Protein AF-A0A8S3F406-F1 (afdb_monomer)

pLDDT: mean 82.04, std 16.97, range [34.53, 96.31]

Nearest PDB structures (foldseek):
  3kbu-assembly1_A  TM=6.233E-01  e=7.279E-01  Homo sapiens
  3f57-assembly2_B  TM=7.173E-01  e=1.884E+00  Homo sapiens
  6xf1-assembly2_C  TM=6.180E-01  e=1.235E+00  Homo sapiens
  6xf1-assembly1_A  TM=5.886E-01  e=1.525E+00  Homo sapiens
  3edv-assembly1_A  TM=5.514E-01  e=3.746E+00  Homo sapiens

Structure (mmCIF, N/CA/C/O backbone):
data_AF-A0A8S3F406-F1
#
_entry.id   AF-A0A8S3F406-F1
#
loop_
_atom_site.group_PDB
_atom_site.id
_atom_site.type_symbol
_atom_site.label_atom_id
_atom_site.label_alt_id
_atom_site.label_comp_id
_atom_site.label_asym_id
_atom_site.label_entity_id
_atom_site.label_seq_id
_atom_site.pdbx_PDB_ins_code
_atom_site.Cartn_x
_atom_site.Cartn_y
_atom_site.Cartn_z
_atom_site.occupancy
_atom_site.B_iso_or_equiv
_atom_site.auth_seq_id
_atom_site.auth_comp_id
_atom_site.auth_asym_id
_atom_site.auth_atom_id
_atom_site.pdbx_PDB_model_num
ATOM 1 N N . PRO A 1 1 ? -11.870 19.052 6.260 1.00 34.66 1 PRO A N 1
ATOM 2 C CA . PRO A 1 1 ? -11.116 19.107 7.534 1.00 34.66 1 PRO A CA 1
ATOM 3 C C . PRO A 1 1 ? -11.990 18.681 8.728 1.00 34.66 1 PRO A C 1
ATOM 5 O O . PRO A 1 1 ? -12.516 19.516 9.454 1.00 34.66 1 PRO A O 1
ATOM 8 N N . ARG A 1 2 ? -12.201 17.376 8.897 1.00 39.12 2 ARG A N 1
ATOM 9 C CA . ARG A 1 2 ? -12.806 16.754 10.086 1.00 39.12 2 ARG A CA 1
ATOM 10 C C . ARG A 1 2 ? -12.215 15.345 10.189 1.00 39.12 2 ARG A C 1
ATOM 12 O O . ARG A 1 2 ? -11.974 14.779 9.135 1.00 39.12 2 ARG A O 1
ATOM 19 N N . THR A 1 3 ? -12.043 14.842 11.419 1.00 40.22 3 THR A N 1
ATOM 20 C CA . THR A 1 3 ? -11.608 13.478 11.836 1.00 40.22 3 THR A CA 1
ATOM 21 C C . THR A 1 3 ? -10.182 13.306 12.390 1.00 40.22 3 THR A C 1
ATOM 23 O O . THR A 1 3 ? -9.606 12.230 12.263 1.00 40.22 3 THR A O 1
ATOM 26 N N . VAL A 1 4 ? -9.627 14.310 13.080 1.00 41.56 4 VAL A N 1
ATOM 27 C CA . VAL A 1 4 ? -8.495 14.108 14.029 1.00 41.56 4 VAL A CA 1
ATOM 28 C C . VAL A 1 4 ? -8.929 14.307 15.497 1.00 41.56 4 VAL A C 1
ATOM 30 O O . VAL A 1 4 ? -8.119 14.243 16.407 1.00 41.56 4 VAL A O 1
ATOM 33 N N . TYR A 1 5 ? -10.234 14.461 15.748 1.00 45.00 5 TYR A N 1
ATOM 34 C CA . TYR A 1 5 ? -10.866 14.116 17.032 1.00 45.00 5 TYR A CA 1
ATOM 35 C C . TYR A 1 5 ? -11.074 12.586 17.030 1.00 45.00 5 TYR A C 1
ATOM 37 O O . TYR A 1 5 ? -12.127 12.103 16.627 1.00 45.00 5 TYR A O 1
ATOM 45 N N . SER A 1 6 ? -9.994 11.804 16.950 1.00 57.97 6 SER A N 1
ATOM 46 C CA . SER A 1 6 ? -9.102 11.350 18.031 1.00 57.97 6 SER A CA 1
ATOM 47 C C . SER A 1 6 ? -9.654 10.047 18.598 1.00 57.97 6 SER A C 1
ATOM 49 O O . SER A 1 6 ? -10.444 10.016 19.533 1.00 57.97 6 SER A O 1
ATOM 51 N N . LYS A 1 7 ? -9.235 8.921 18.012 1.00 62.00 7 LYS A N 1
ATOM 52 C CA . LYS A 1 7 ? -9.524 7.580 18.546 1.00 62.00 7 LYS A CA 1
ATOM 53 C C . LYS A 1 7 ? -9.107 7.437 20.023 1.00 62.00 7 LYS A C 1
ATOM 55 O O . LYS A 1 7 ? -9.629 6.567 20.710 1.00 62.00 7 LYS A O 1
ATOM 60 N N . ALA A 1 8 ? -8.212 8.302 20.509 1.00 63.59 8 ALA A N 1
ATOM 61 C CA . ALA A 1 8 ? -7.835 8.385 21.915 1.00 63.59 8 ALA A CA 1
ATOM 62 C C . ALA A 1 8 ? -8.981 8.890 22.810 1.00 63.59 8 ALA A C 1
ATOM 64 O O . ALA A 1 8 ? -9.131 8.385 23.918 1.00 63.59 8 ALA A O 1
ATOM 65 N N . ASP A 1 9 ? -9.825 9.804 22.324 1.00 68.50 9 ASP A N 1
ATOM 66 C CA . ASP A 1 9 ? -11.012 10.260 23.058 1.00 68.50 9 ASP A CA 1
ATOM 67 C C . ASP A 1 9 ? -12.067 9.149 23.095 1.00 68.50 9 ASP A C 1
ATOM 69 O O . ASP A 1 9 ? -12.607 8.840 24.147 1.00 68.50 9 ASP A O 1
ATOM 73 N N . ALA A 1 10 ? -12.259 8.432 21.982 1.00 74.00 10 ALA A N 1
ATOM 74 C CA . ALA A 1 10 ? -13.161 7.279 21.939 1.00 74.00 10 ALA A CA 1
ATOM 75 C C . ALA A 1 10 ? -12.720 6.129 22.868 1.00 74.00 10 ALA A C 1
ATOM 77 O O . ALA A 1 10 ? -13.564 5.476 23.479 1.00 74.00 10 ALA A O 1
ATOM 78 N N . HIS A 1 11 ? -11.412 5.879 22.986 1.00 77.75 11 HIS A N 1
ATOM 79 C CA . HIS A 1 11 ? -10.874 4.909 23.941 1.00 77.75 11 HIS A CA 1
ATOM 80 C C . HIS A 1 11 ? -11.031 5.402 25.385 1.00 77.75 11 HIS A C 1
ATOM 82 O O . HIS A 1 11 ? -11.380 4.625 26.270 1.00 77.75 11 HIS A O 1
ATOM 88 N N . ARG A 1 12 ? -10.803 6.696 25.642 1.00 82.94 12 ARG A N 1
ATOM 89 C CA . ARG A 1 12 ? -11.040 7.302 26.958 1.00 82.94 12 ARG A CA 1
ATOM 90 C C . ARG A 1 12 ? -12.506 7.159 27.374 1.00 82.94 12 ARG A C 1
ATOM 92 O O . ARG A 1 12 ? -12.762 6.739 28.495 1.00 82.94 12 ARG A O 1
ATOM 99 N N . ASP A 1 13 ? -13.437 7.397 26.455 1.00 85.50 13 ASP A N 1
ATOM 100 C CA . ASP A 1 13 ? -14.873 7.220 26.682 1.00 85.50 13 ASP A CA 1
ATOM 101 C C . ASP A 1 13 ? -15.238 5.755 26.975 1.00 85.50 13 ASP A C 1
ATOM 103 O O . ASP A 1 13 ? -16.093 5.485 27.816 1.00 85.50 13 ASP A O 1
ATOM 107 N N . GLN A 1 14 ? -14.604 4.786 26.301 1.00 85.06 14 GLN A N 1
ATOM 108 C CA . GLN A 1 14 ? -14.811 3.359 26.586 1.00 85.06 14 GLN A CA 1
ATOM 109 C C . GLN A 1 14 ? -14.320 2.975 27.983 1.00 85.06 14 GLN A C 1
ATOM 111 O O . GLN A 1 14 ? -15.032 2.274 28.699 1.00 85.06 14 GLN A O 1
ATOM 116 N N . VAL A 1 15 ? -13.125 3.435 28.369 1.00 87.88 15 VAL A N 1
ATOM 117 C CA . VAL A 1 15 ? -12.563 3.194 29.706 1.00 87.88 15 VAL A CA 1
ATOM 118 C C . VAL A 1 15 ? -13.456 3.822 30.772 1.00 87.88 15 VAL A C 1
ATOM 120 O O . VAL A 1 15 ? -13.833 3.143 31.720 1.00 87.88 15 VAL A O 1
ATOM 123 N N . GLN A 1 16 ? -13.892 5.066 30.563 1.00 89.50 16 GLN A N 1
ATOM 124 C CA . GLN A 1 16 ? -14.806 5.741 31.478 1.00 89.50 16 GLN A CA 1
ATOM 125 C C . GLN A 1 16 ? -16.135 4.982 31.628 1.00 89.50 16 GLN A C 1
ATOM 127 O O . GLN A 1 16 ? -16.594 4.764 32.745 1.00 89.50 16 GLN A O 1
ATOM 132 N N . ARG A 1 17 ? -16.738 4.513 30.527 1.00 88.94 17 ARG A N 1
ATOM 133 C CA . ARG A 1 17 ? -17.963 3.693 30.585 1.00 88.94 17 ARG A CA 1
ATOM 134 C C . ARG A 1 17 ? -17.753 2.371 31.319 1.00 88.94 17 ARG A C 1
ATOM 136 O O . ARG A 1 17 ? -18.662 1.900 31.994 1.00 88.94 17 ARG A O 1
ATOM 143 N N . LEU A 1 18 ? -16.580 1.756 31.183 1.00 91.50 18 LEU A N 1
ATOM 144 C CA . LEU A 1 18 ? -16.240 0.540 31.918 1.00 91.50 18 LEU A CA 1
ATOM 145 C C . LEU A 1 18 ? -16.167 0.814 33.429 1.00 91.50 18 LEU A C 1
ATOM 147 O O . LEU A 1 18 ? -16.694 0.029 34.217 1.00 91.50 18 LEU A O 1
ATOM 151 N N . ASP A 1 19 ? -15.568 1.940 33.826 1.00 91.88 19 ASP A N 1
ATOM 152 C CA . ASP A 1 19 ? -15.506 2.378 35.224 1.00 91.88 19 ASP A CA 1
ATOM 153 C C . ASP A 1 19 ? -16.903 2.687 35.787 1.00 91.88 19 ASP A C 1
ATOM 155 O O . ASP A 1 19 ? -17.226 2.279 36.905 1.00 91.88 19 ASP A O 1
ATOM 159 N N . GLU A 1 20 ? -17.767 3.331 34.997 1.00 92.06 20 GLU A N 1
ATOM 160 C CA . GLU A 1 20 ? -19.172 3.580 35.347 1.00 92.06 20 GLU A CA 1
ATOM 161 C C . GLU A 1 20 ? -19.939 2.269 35.563 1.00 92.06 20 GLU A C 1
ATOM 163 O O . GLU A 1 20 ? -20.624 2.113 36.574 1.00 92.06 20 GLU A O 1
ATOM 168 N N . ILE A 1 21 ? -19.782 1.294 34.661 1.00 92.31 21 ILE A N 1
ATOM 169 C CA . ILE A 1 21 ? -20.406 -0.031 34.785 1.00 92.31 21 ILE A CA 1
ATOM 170 C C . ILE A 1 21 ? -19.886 -0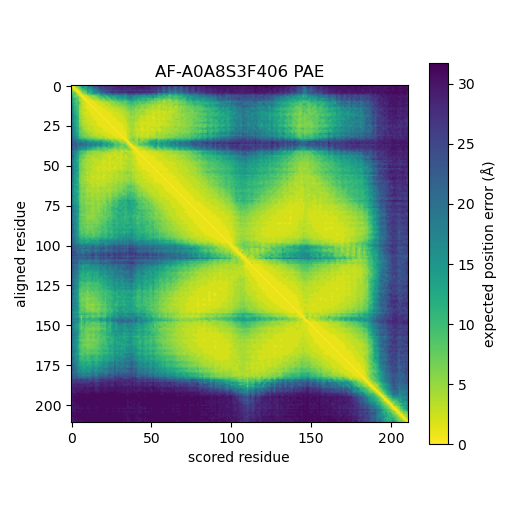.769 36.023 1.00 92.31 21 ILE A C 1
ATOM 172 O O . ILE A 1 21 ? -20.670 -1.378 36.751 1.00 92.31 21 ILE A O 1
ATOM 176 N N . LYS A 1 22 ? -18.579 -0.704 36.292 1.00 92.31 22 LYS A N 1
ATOM 177 C CA . LYS A 1 22 ? -17.969 -1.319 37.475 1.00 92.31 22 LYS A CA 1
ATOM 178 C C . LYS A 1 22 ? -18.517 -0.710 38.767 1.00 92.31 22 LYS A C 1
ATOM 180 O O . LYS A 1 22 ? -18.850 -1.448 39.691 1.00 92.31 22 LYS A O 1
ATOM 185 N N . SER A 1 23 ? -18.643 0.614 38.815 1.00 92.81 23 SER A N 1
ATOM 186 C CA . SER A 1 23 ? -19.249 1.332 39.940 1.00 92.81 23 SER A CA 1
ATOM 187 C C . SER A 1 23 ? -20.723 0.951 40.124 1.00 92.81 23 SER A C 1
ATOM 189 O O . SER A 1 23 ? -21.152 0.619 41.227 1.00 92.81 23 SER A O 1
ATOM 191 N N . LEU A 1 24 ? -21.491 0.899 39.030 1.00 91.81 24 LEU A N 1
ATOM 192 C CA . LEU A 1 24 ? -22.898 0.498 39.048 1.00 91.81 24 LEU A CA 1
ATOM 193 C C . LEU A 1 24 ? -23.077 -0.942 39.546 1.00 91.81 24 LEU A C 1
ATOM 195 O O . LEU A 1 24 ? -23.998 -1.216 40.317 1.00 91.81 24 LEU A O 1
ATOM 199 N N . LEU A 1 25 ? -22.198 -1.856 39.130 1.00 92.88 25 LEU A N 1
ATOM 200 C CA . LEU A 1 25 ? -22.189 -3.240 39.596 1.00 92.88 25 LEU A CA 1
ATOM 201 C C . LEU A 1 25 ? -21.909 -3.315 41.096 1.00 92.88 25 LEU A C 1
ATOM 203 O O . LEU A 1 25 ? -22.660 -3.974 41.807 1.00 92.88 25 LEU A O 1
ATOM 207 N N . GLN A 1 26 ? -20.900 -2.590 41.580 1.00 93.62 26 GLN A N 1
ATOM 208 C CA . GLN A 1 26 ? -20.570 -2.531 43.003 1.00 93.62 26 GLN A CA 1
ATOM 209 C C . GLN A 1 26 ? -21.756 -2.023 43.841 1.00 93.62 26 GLN A C 1
ATOM 211 O O . GLN A 1 26 ? -22.161 -2.680 44.794 1.00 93.62 26 GLN A O 1
ATOM 216 N N . LEU A 1 27 ? -22.388 -0.922 43.425 1.00 92.88 27 LEU A N 1
ATOM 217 C CA . LEU A 1 27 ? -23.583 -0.380 44.085 1.00 92.88 27 LEU A CA 1
ATOM 218 C C . LEU A 1 27 ? -24.787 -1.330 44.024 1.00 92.88 27 LEU A C 1
ATOM 220 O O . LEU A 1 27 ? -25.658 -1.297 44.889 1.00 92.88 27 LEU A O 1
ATOM 224 N N . THR A 1 28 ? -24.882 -2.146 42.974 1.00 91.12 28 THR A N 1
ATOM 225 C CA . THR A 1 28 ? -25.958 -3.135 42.826 1.00 91.12 28 THR A CA 1
ATOM 226 C C . THR A 1 28 ? -25.737 -4.335 43.744 1.00 91.12 28 THR A C 1
ATOM 228 O O . THR A 1 28 ? -26.707 -4.835 44.306 1.00 91.12 28 THR A O 1
ATOM 231 N N . ILE A 1 29 ? -24.483 -4.752 43.941 1.00 90.75 29 ILE A N 1
ATOM 232 C CA . ILE A 1 29 ? -24.101 -5.777 44.923 1.00 90.75 29 ILE A CA 1
ATOM 233 C C . ILE A 1 29 ? -24.388 -5.273 46.341 1.00 90.75 29 ILE A C 1
ATOM 235 O O . ILE A 1 29 ? -25.099 -5.937 47.083 1.00 90.75 29 ILE A O 1
ATOM 239 N N . GLU A 1 30 ? -23.935 -4.064 46.682 1.00 90.81 30 GLU A N 1
ATOM 240 C CA . GLU A 1 30 ? -24.189 -3.456 47.996 1.00 90.81 30 GLU A CA 1
ATOM 241 C C . GLU A 1 30 ? -25.681 -3.291 48.287 1.00 90.81 30 GLU A C 1
ATOM 243 O O . GLU A 1 30 ? -26.112 -3.495 49.420 1.00 90.81 30 GLU A O 1
ATOM 248 N N . LEU A 1 31 ? -26.477 -2.939 47.269 1.00 87.62 31 LEU A N 1
ATOM 249 C CA . LEU A 1 31 ? -27.929 -2.917 47.392 1.00 87.62 31 LEU A CA 1
ATOM 250 C C . LEU A 1 31 ? -28.447 -4.319 47.711 1.00 87.62 31 LEU A C 1
ATOM 252 O O . LEU A 1 31 ? -29.165 -4.459 48.689 1.00 87.62 31 LEU A O 1
ATOM 256 N N . ALA A 1 32 ? -28.076 -5.334 46.926 1.00 87.38 32 ALA A N 1
ATOM 257 C CA . ALA A 1 32 ? -28.532 -6.710 47.121 1.00 87.38 32 ALA A CA 1
ATOM 258 C C . ALA A 1 32 ? -28.190 -7.258 48.519 1.00 87.38 32 ALA A C 1
ATOM 260 O O . ALA A 1 32 ? -29.035 -7.908 49.126 1.00 87.38 32 ALA A O 1
ATOM 261 N N . ASP A 1 33 ? -27.011 -6.931 49.056 1.00 87.44 33 ASP A N 1
ATOM 262 C CA . ASP A 1 33 ? -26.579 -7.326 50.405 1.00 87.44 33 ASP A CA 1
ATOM 263 C C . ASP A 1 33 ? -27.420 -6.684 51.528 1.00 87.44 33 ASP A C 1
ATOM 265 O O . ASP A 1 33 ? -27.471 -7.197 52.646 1.00 87.44 33 ASP A O 1
ATOM 269 N N . GLN A 1 34 ? -28.075 -5.552 51.250 1.00 85.88 34 GLN A N 1
ATOM 270 C CA . GLN A 1 34 ? -28.928 -4.825 52.199 1.00 85.88 34 GLN A CA 1
ATOM 271 C C . GLN A 1 34 ? -30.405 -5.232 52.114 1.00 85.88 34 GLN A C 1
ATOM 273 O O . GLN A 1 34 ? -31.196 -4.823 52.968 1.00 85.88 34 GLN A O 1
ATOM 278 N N . LEU A 1 35 ? -30.795 -6.002 51.093 1.00 85.12 35 LEU A N 1
ATOM 279 C CA . LEU A 1 35 ? -32.184 -6.402 50.886 1.00 85.12 35 LEU A CA 1
ATOM 280 C C . LEU A 1 35 ? -32.570 -7.594 51.764 1.00 85.12 35 LEU A C 1
ATOM 282 O O . LEU A 1 35 ? -31.806 -8.538 51.949 1.00 85.12 35 LEU A O 1
ATOM 286 N N . GLY A 1 36 ? -33.803 -7.563 52.274 1.00 74.12 36 GLY A N 1
ATOM 287 C CA . GLY A 1 36 ? -34.455 -8.747 52.836 1.00 74.12 36 GLY A CA 1
ATOM 288 C C . GLY A 1 36 ? -35.089 -9.622 51.745 1.00 74.12 36 GLY A C 1
ATOM 289 O O . GLY A 1 36 ? -34.949 -9.369 50.549 1.00 74.12 36 GLY A O 1
ATOM 290 N N . ASP A 1 37 ? -35.889 -10.615 52.137 1.00 76.94 37 ASP A N 1
ATOM 291 C CA . ASP A 1 37 ? -36.574 -11.536 51.205 1.00 76.94 37 ASP A CA 1
ATOM 292 C C . ASP A 1 37 ? -37.759 -10.896 50.431 1.00 76.94 37 ASP A C 1
ATOM 294 O O . ASP A 1 37 ? -38.653 -11.588 49.936 1.00 76.94 37 ASP A O 1
ATOM 298 N N . SER A 1 38 ? -37.813 -9.562 50.318 1.00 75.62 38 SER A N 1
ATOM 299 C CA . SER A 1 38 ? -38.919 -8.854 49.663 1.00 75.62 38 SER A CA 1
ATOM 300 C C . SER A 1 38 ? -38.793 -8.899 48.132 1.00 75.62 38 SER A C 1
ATOM 302 O O . SER A 1 38 ? -37.839 -8.413 47.524 1.00 75.62 38 SER A O 1
ATOM 304 N N . THR A 1 39 ? -39.787 -9.482 47.463 1.00 73.50 39 THR A N 1
ATOM 305 C CA . THR A 1 39 ? -39.738 -9.792 46.021 1.00 73.50 39 THR A CA 1
ATOM 306 C C . THR A 1 39 ? -39.670 -8.544 45.128 1.00 73.50 39 THR A C 1
ATOM 308 O O . THR A 1 39 ? -39.165 -8.606 44.008 1.00 73.50 39 THR A O 1
ATOM 311 N N . SER A 1 40 ? -40.167 -7.398 45.604 1.00 77.44 40 SER A N 1
ATOM 312 C CA . SER A 1 40 ? -40.172 -6.132 44.858 1.00 77.44 40 SER A CA 1
ATOM 313 C C . SER A 1 40 ? -38.799 -5.468 44.778 1.00 77.44 40 SER A C 1
ATOM 315 O O . SER A 1 40 ? -38.488 -4.834 43.770 1.00 77.44 40 SER A O 1
ATOM 317 N N . GLU A 1 41 ? -37.970 -5.609 45.811 1.00 78.00 41 GLU A N 1
ATOM 318 C CA . GLU A 1 41 ? -36.635 -5.007 45.842 1.00 78.00 41 GLU A CA 1
ATOM 319 C C . GLU A 1 41 ? -35.640 -5.818 44.999 1.00 78.00 41 GLU A C 1
ATOM 321 O O . GLU A 1 41 ? -34.819 -5.247 44.278 1.00 78.00 41 GLU A O 1
ATOM 326 N N . TRP A 1 42 ? -35.808 -7.144 44.966 1.00 85.88 42 TRP A N 1
ATOM 327 C CA . TRP A 1 42 ? -35.083 -8.029 44.049 1.00 85.88 42 TRP A CA 1
ATOM 328 C C . TRP A 1 42 ? -35.329 -7.692 42.571 1.00 85.88 42 TRP A C 1
ATOM 330 O O . TRP A 1 42 ? -34.420 -7.806 41.751 1.00 85.88 42 TRP A O 1
ATOM 340 N N . LEU A 1 43 ? -36.520 -7.192 42.221 1.00 87.81 43 LEU A N 1
ATOM 341 C CA . LEU A 1 43 ? -36.848 -6.782 40.850 1.00 87.81 43 LEU A CA 1
ATOM 342 C C . LEU A 1 43 ? -36.072 -5.526 40.407 1.00 87.81 43 LEU A C 1
ATOM 344 O O . LEU A 1 43 ? -35.792 -5.347 39.220 1.00 87.81 43 LEU A O 1
ATOM 348 N N . LEU A 1 44 ? -35.696 -4.656 41.353 1.00 86.38 44 LEU A N 1
ATOM 349 C CA . LEU A 1 44 ? -34.821 -3.513 41.086 1.00 86.38 44 LEU A CA 1
ATOM 350 C C . LEU A 1 44 ? -33.380 -3.967 40.825 1.00 86.38 44 LEU A C 1
ATOM 352 O O . LEU A 1 44 ? -32.747 -3.457 39.898 1.00 86.38 44 LEU A O 1
ATOM 356 N N . VAL A 1 45 ? -32.879 -4.922 41.615 1.00 89.44 45 VAL A N 1
ATOM 357 C CA . VAL A 1 45 ? -31.556 -5.536 41.412 1.00 89.44 45 VAL A CA 1
ATOM 358 C C . VAL A 1 45 ? -31.492 -6.209 40.044 1.00 89.44 45 VAL A C 1
ATOM 360 O O . VAL A 1 45 ? -30.573 -5.931 39.279 1.00 89.44 45 VAL A O 1
ATOM 363 N N . ASP A 1 46 ? -32.504 -7.000 39.689 1.00 90.12 46 ASP A N 1
ATOM 364 C CA . ASP A 1 46 ? -32.575 -7.693 38.400 1.00 90.12 46 ASP A CA 1
ATOM 365 C C . ASP A 1 46 ? -32.548 -6.710 37.215 1.00 90.12 46 ASP A C 1
ATOM 367 O O . ASP A 1 46 ? -31.723 -6.827 36.306 1.00 90.12 46 ASP A O 1
ATOM 371 N N . ARG A 1 47 ? -33.349 -5.635 37.272 1.00 89.69 47 ARG A N 1
ATOM 372 C CA . ARG A 1 47 ? -33.311 -4.571 36.251 1.00 89.69 47 ARG A CA 1
ATOM 373 C C . ARG A 1 47 ? -31.950 -3.879 36.153 1.00 89.69 47 ARG A C 1
ATOM 375 O O . ARG A 1 47 ? -31.525 -3.531 35.050 1.00 89.69 47 ARG A O 1
ATOM 382 N N . ARG A 1 48 ? -31.263 -3.652 37.278 1.00 91.50 48 ARG A N 1
ATOM 383 C CA . ARG A 1 48 ? -29.918 -3.050 37.280 1.00 91.50 48 ARG A CA 1
ATOM 384 C C . ARG A 1 48 ? -28.882 -3.990 36.675 1.00 91.50 48 ARG A C 1
ATOM 386 O O . ARG A 1 48 ? -28.099 -3.544 35.842 1.00 91.50 48 ARG A O 1
ATOM 393 N N . LEU A 1 49 ? -28.911 -5.273 37.033 1.00 93.38 49 LEU A N 1
ATOM 394 C CA . LEU A 1 49 ? -28.033 -6.294 36.457 1.00 93.38 49 LEU A CA 1
ATOM 395 C C . LEU A 1 49 ? -28.247 -6.437 34.949 1.00 93.38 49 LEU A C 1
ATOM 397 O O . LEU A 1 49 ? -27.273 -6.527 34.204 1.00 93.38 49 LEU A O 1
ATOM 401 N N . GLN A 1 50 ? -29.496 -6.376 34.485 1.00 94.00 50 GLN A N 1
ATOM 402 C CA . GLN A 1 50 ? -29.807 -6.390 33.058 1.00 94.00 50 GLN A CA 1
ATOM 403 C C . GLN A 1 50 ? -29.218 -5.168 32.330 1.00 94.00 50 GLN A C 1
ATOM 405 O O . GLN A 1 50 ? -28.575 -5.326 31.296 1.00 94.00 50 GLN A O 1
ATOM 410 N N . SER A 1 51 ? -29.341 -3.964 32.900 1.00 91.62 51 SER A N 1
ATOM 411 C CA . SER A 1 51 ? -28.723 -2.747 32.345 1.00 91.62 51 SER A CA 1
ATOM 412 C C . SER A 1 51 ? -27.187 -2.823 32.315 1.00 91.62 51 SER A C 1
ATOM 414 O O . SER A 1 51 ? -26.556 -2.491 31.309 1.00 91.62 51 SER A O 1
ATOM 416 N N . ILE A 1 52 ? -26.567 -3.334 33.387 1.00 93.12 52 ILE A N 1
ATOM 417 C CA . ILE A 1 52 ? -25.117 -3.590 33.462 1.00 93.12 52 ILE A CA 1
ATOM 418 C C . ILE A 1 52 ? -24.682 -4.545 32.349 1.00 93.12 52 ILE A C 1
ATOM 420 O O . ILE A 1 52 ? -23.701 -4.280 31.649 1.00 93.12 52 ILE A O 1
ATOM 424 N N . LYS A 1 53 ? -25.419 -5.646 32.175 1.00 94.38 53 LYS A N 1
ATOM 425 C CA . LYS A 1 53 ? -25.160 -6.650 31.144 1.00 94.38 53 LYS A CA 1
ATOM 426 C C . LYS A 1 53 ? -25.226 -6.038 29.746 1.00 94.38 53 LYS A C 1
ATOM 428 O O . LYS A 1 53 ? -24.287 -6.218 28.976 1.00 94.38 53 LYS A O 1
ATOM 433 N N . GLU A 1 54 ? -26.276 -5.281 29.437 1.00 93.69 54 GLU A N 1
ATOM 434 C CA . GLU A 1 54 ? -26.431 -4.599 28.144 1.00 93.69 54 GLU A CA 1
ATOM 435 C C . GLU A 1 54 ? -25.284 -3.610 27.876 1.00 93.69 54 GLU A C 1
ATOM 437 O O . GLU A 1 54 ? -24.740 -3.559 26.768 1.00 93.69 54 GLU A O 1
ATOM 442 N N . GLY A 1 55 ? -24.847 -2.871 28.902 1.00 91.06 55 GLY A N 1
ATOM 443 C CA . GLY A 1 55 ? -23.675 -1.996 28.821 1.00 91.06 55 GLY A CA 1
ATOM 444 C C . GLY A 1 55 ? -22.384 -2.759 28.503 1.00 91.06 55 GLY A C 1
ATOM 445 O O . GLY A 1 55 ? -21.597 -2.330 27.653 1.00 91.06 55 GLY A O 1
ATOM 446 N N . PHE A 1 56 ? -22.185 -3.917 29.137 1.00 92.56 56 PHE A N 1
ATOM 447 C CA . PHE A 1 56 ? -21.034 -4.787 28.889 1.00 92.56 56 PHE A CA 1
ATOM 448 C C . PHE A 1 56 ? -21.049 -5.372 27.475 1.00 92.56 56 PHE A C 1
ATOM 450 O O . PHE A 1 56 ? -20.032 -5.336 26.782 1.00 92.56 56 PHE A O 1
ATOM 457 N N . GLU A 1 57 ? -22.199 -5.875 27.024 1.00 92.81 57 GLU A N 1
ATOM 458 C CA . GLU A 1 57 ? -22.380 -6.420 25.676 1.00 92.81 57 GLU A CA 1
ATOM 459 C C . GLU A 1 57 ? -22.102 -5.362 24.604 1.00 92.81 57 GLU A C 1
ATOM 461 O O . GLU A 1 57 ? -21.417 -5.645 23.616 1.00 92.81 57 GLU A O 1
ATOM 466 N N . PHE A 1 58 ? -22.546 -4.121 24.823 1.00 91.00 58 PHE A N 1
ATOM 467 C CA . PHE A 1 58 ? -22.242 -2.998 23.939 1.00 91.00 58 PHE A CA 1
ATOM 468 C C . PHE A 1 58 ? -20.733 -2.727 23.838 1.00 91.00 58 PHE A C 1
ATOM 470 O O . PHE A 1 58 ? -20.193 -2.637 22.728 1.00 91.00 58 PHE A O 1
ATOM 477 N N . LEU A 1 59 ? -20.035 -2.610 24.976 1.00 91.50 59 LEU A N 1
ATOM 478 C CA . LEU A 1 59 ? -18.585 -2.376 24.993 1.00 91.50 59 LEU A CA 1
ATOM 479 C C . LEU A 1 59 ? -17.822 -3.541 24.353 1.00 91.50 59 LEU A C 1
ATOM 481 O O . LEU A 1 59 ? -16.914 -3.319 23.551 1.00 91.50 59 LEU A O 1
ATOM 485 N N . PHE A 1 60 ? -18.231 -4.776 24.643 1.00 90.44 60 PHE A N 1
ATOM 486 C CA . PHE A 1 60 ? -17.638 -5.983 24.080 1.00 90.44 60 PHE A CA 1
ATOM 487 C C . PHE A 1 60 ? -17.807 -6.054 22.557 1.00 90.44 60 PHE A C 1
ATOM 489 O O . PHE A 1 60 ? -16.837 -6.281 21.830 1.00 90.44 60 PHE A O 1
ATOM 496 N N . ALA A 1 61 ? -19.019 -5.817 22.047 1.00 90.88 61 ALA A N 1
ATOM 497 C CA . ALA A 1 61 ? -19.293 -5.808 20.612 1.00 90.88 61 ALA A CA 1
ATOM 498 C C . ALA A 1 61 ? -18.476 -4.728 19.888 1.00 90.88 61 ALA A C 1
ATOM 500 O O . ALA A 1 61 ? -17.906 -4.983 18.821 1.00 90.88 61 ALA A O 1
ATOM 501 N N . ARG A 1 62 ? -18.369 -3.537 20.487 1.00 90.19 62 ARG A N 1
ATOM 502 C CA . ARG A 1 62 ? -17.568 -2.439 19.947 1.00 90.19 62 ARG A CA 1
ATOM 503 C C . ARG A 1 62 ? -16.073 -2.763 19.929 1.00 90.19 62 ARG A C 1
ATOM 505 O O . ARG A 1 62 ? -15.450 -2.617 18.880 1.00 90.19 62 ARG A O 1
ATOM 512 N N . SER A 1 63 ? -15.519 -3.243 21.041 1.00 89.12 63 SER A N 1
ATOM 513 C CA . SER A 1 63 ? -14.100 -3.611 21.142 1.00 89.12 63 SER A CA 1
ATOM 514 C C . SER A 1 63 ? -13.734 -4.715 20.144 1.00 89.12 63 SER A C 1
ATOM 516 O O . SER A 1 63 ? -12.742 -4.609 19.425 1.00 89.12 63 SER A O 1
ATOM 518 N N . ASN A 1 64 ? -14.592 -5.728 19.990 1.00 90.56 64 ASN A N 1
ATOM 519 C CA . ASN A 1 64 ? -14.395 -6.782 18.994 1.00 90.56 64 ASN A CA 1
ATOM 520 C C . ASN A 1 64 ? -14.404 -6.257 17.558 1.00 90.56 64 ASN A C 1
ATOM 522 O O . ASN A 1 64 ? -13.630 -6.730 16.723 1.00 90.56 64 ASN A O 1
ATOM 526 N N . ARG A 1 65 ? -15.277 -5.296 17.246 1.00 90.06 65 ARG A N 1
ATOM 527 C CA . ARG A 1 65 ? -15.289 -4.648 15.933 1.00 90.06 65 ARG A CA 1
ATOM 528 C C . ARG A 1 65 ? -13.981 -3.896 15.685 1.00 90.06 65 ARG A C 1
ATOM 530 O O . ARG A 1 65 ? -13.355 -4.119 14.653 1.00 90.06 65 ARG A O 1
ATOM 537 N N . GLU A 1 66 ? -13.550 -3.072 16.635 1.00 88.44 66 GLU A N 1
ATOM 538 C CA . GLU A 1 66 ? -12.299 -2.307 16.542 1.00 88.44 66 GLU A CA 1
ATOM 539 C C . GLU A 1 66 ? -11.083 -3.243 16.406 1.00 88.44 66 GLU A C 1
ATOM 541 O O . GLU A 1 66 ? -10.215 -3.019 15.563 1.00 88.44 66 GLU A O 1
ATOM 546 N N . HIS A 1 67 ? -11.063 -4.357 17.143 1.00 89.19 67 HIS A N 1
ATOM 547 C CA . HIS A 1 67 ? -10.032 -5.387 17.015 1.00 89.19 67 HIS A CA 1
ATOM 548 C C . HIS A 1 67 ? -10.000 -6.016 15.612 1.00 89.19 67 HIS A C 1
ATOM 550 O O . HIS A 1 67 ? -8.926 -6.183 15.033 1.00 89.19 67 HIS A O 1
ATOM 556 N N . ARG A 1 68 ? -11.161 -6.338 15.022 1.00 89.12 68 ARG A N 1
ATOM 557 C CA . ARG A 1 68 ? -11.238 -6.869 13.646 1.00 89.12 68 ARG A CA 1
ATOM 558 C C . ARG A 1 68 ? -10.762 -5.852 12.609 1.00 89.12 68 ARG A C 1
ATOM 560 O O . ARG A 1 68 ? -10.063 -6.230 11.668 1.00 89.12 68 ARG A O 1
ATOM 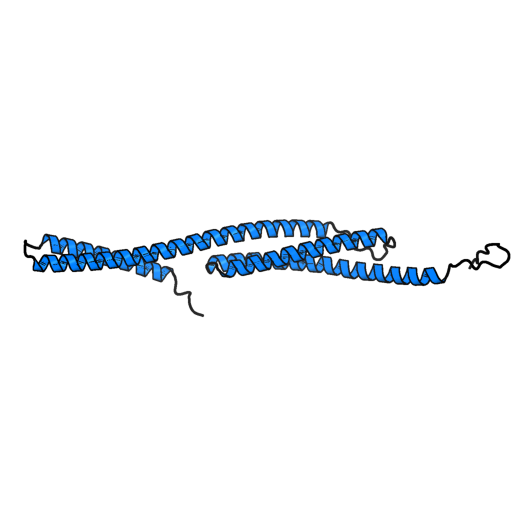567 N N . GLU A 1 69 ? -11.111 -4.580 12.781 1.00 88.12 69 GLU A N 1
ATOM 568 C CA . GLU A 1 69 ? -10.662 -3.489 11.907 1.00 88.12 69 GLU A CA 1
ATOM 569 C C . GLU A 1 69 ? -9.137 -3.300 11.985 1.00 88.12 69 GLU A C 1
ATOM 571 O O . GLU A 1 69 ? -8.480 -3.169 10.950 1.00 88.12 69 GLU A O 1
ATOM 576 N N . LEU A 1 70 ? -8.551 -3.350 13.186 1.00 88.62 70 LEU A N 1
ATOM 577 C CA . LEU A 1 70 ? -7.097 -3.290 13.382 1.00 88.62 70 LEU A CA 1
ATOM 578 C C . LEU A 1 70 ? -6.388 -4.500 12.775 1.00 88.62 70 LEU A C 1
ATOM 580 O O . LEU A 1 70 ? -5.401 -4.338 12.063 1.00 88.62 70 LEU A O 1
ATOM 584 N N . LYS A 1 71 ? -6.917 -5.703 13.006 1.00 90.50 71 LYS A N 1
ATOM 585 C CA . LYS A 1 71 ? -6.378 -6.940 12.436 1.00 90.50 71 LYS A CA 1
ATOM 586 C C . LYS A 1 71 ? -6.370 -6.890 10.906 1.00 90.50 71 LYS A C 1
ATOM 588 O O . LYS A 1 71 ? -5.372 -7.240 10.291 1.00 90.50 71 LYS A O 1
ATOM 593 N N . THR A 1 72 ? -7.453 -6.408 10.297 1.00 89.94 72 THR A N 1
ATOM 594 C CA . THR A 1 72 ? -7.551 -6.259 8.836 1.00 89.94 72 THR A CA 1
ATOM 595 C C . THR A 1 72 ? -6.545 -5.238 8.304 1.00 89.94 72 THR A C 1
ATOM 597 O O . THR A 1 72 ? -5.847 -5.525 7.335 1.00 89.94 72 THR A O 1
ATOM 600 N N . ASN A 1 73 ? -6.420 -4.080 8.962 1.00 89.81 73 ASN A N 1
ATOM 601 C CA . ASN A 1 73 ? -5.429 -3.064 8.594 1.00 89.81 73 ASN A CA 1
ATOM 602 C C . ASN A 1 73 ? -3.993 -3.587 8.692 1.00 89.81 73 ASN A C 1
ATOM 604 O O . ASN A 1 73 ? -3.193 -3.314 7.804 1.00 89.81 73 ASN A O 1
ATOM 608 N N . LEU A 1 74 ? -3.674 -4.354 9.740 1.00 89.94 74 LEU A N 1
ATOM 609 C CA . LEU A 1 74 ? -2.346 -4.940 9.919 1.00 89.94 74 LEU A CA 1
ATOM 610 C C . LEU A 1 74 ? -1.986 -5.863 8.750 1.00 89.94 74 LEU A C 1
ATOM 612 O O . LEU A 1 74 ? -0.941 -5.677 8.133 1.00 89.94 74 LEU A O 1
ATOM 616 N N . PHE A 1 75 ? -2.876 -6.795 8.395 1.00 91.88 75 PHE A N 1
ATOM 617 C CA . PHE A 1 75 ? -2.643 -7.694 7.261 1.00 91.88 75 PHE A CA 1
ATOM 618 C C . PHE A 1 75 ? -2.476 -6.940 5.940 1.00 91.88 75 PHE A C 1
ATOM 620 O O . PHE A 1 75 ? -1.583 -7.256 5.159 1.00 91.88 75 PHE A O 1
ATOM 627 N N . GLN A 1 76 ? -3.302 -5.920 5.692 1.00 91.31 76 GLN A N 1
ATOM 628 C CA . GLN A 1 76 ? -3.183 -5.098 4.485 1.00 91.31 76 GLN A CA 1
ATOM 629 C C . GLN A 1 76 ? -1.859 -4.327 4.446 1.00 91.31 76 GLN A C 1
ATOM 631 O O . GLN A 1 76 ? -1.233 -4.242 3.391 1.00 91.31 76 GLN A O 1
ATOM 636 N N . ALA A 1 77 ? -1.415 -3.782 5.580 1.00 90.75 77 ALA A N 1
ATOM 637 C CA . ALA A 1 77 ? -0.154 -3.057 5.671 1.00 90.75 77 ALA A CA 1
ATOM 638 C C . ALA A 1 77 ? 1.054 -3.977 5.434 1.00 90.75 77 ALA A C 1
ATOM 640 O O . ALA A 1 77 ? 1.998 -3.578 4.753 1.00 90.75 77 ALA A O 1
ATOM 641 N N . GLU A 1 78 ? 1.028 -5.204 5.960 1.00 91.94 78 GLU A N 1
ATOM 642 C CA . GLU A 1 78 ? 2.072 -6.209 5.725 1.00 91.94 78 GLU A CA 1
ATOM 643 C C . GLU A 1 78 ? 2.136 -6.635 4.256 1.00 91.94 78 GLU A C 1
ATOM 645 O O . GLU A 1 78 ? 3.211 -6.641 3.659 1.00 91.94 78 GLU A O 1
ATOM 650 N N . ASP A 1 79 ? 0.987 -6.916 3.649 1.00 94.12 79 ASP A N 1
ATOM 651 C CA . ASP A 1 79 ? 0.875 -7.288 2.238 1.00 94.12 79 ASP A CA 1
ATOM 652 C C . ASP A 1 79 ? 1.368 -6.155 1.309 1.00 94.12 79 ASP A C 1
ATOM 654 O O . ASP A 1 79 ? 2.168 -6.372 0.395 1.00 94.12 79 ASP A O 1
ATOM 658 N N . ILE A 1 80 ? 1.002 -4.902 1.602 1.00 94.69 80 ILE A N 1
ATOM 659 C CA . ILE A 1 80 ? 1.540 -3.728 0.898 1.00 94.69 80 ILE A CA 1
ATOM 660 C C . ILE A 1 80 ? 3.058 -3.621 1.076 1.00 94.69 80 ILE A C 1
ATOM 662 O O . ILE A 1 80 ? 3.775 -3.391 0.102 1.00 94.69 80 ILE A O 1
ATOM 666 N N . LYS A 1 81 ? 3.568 -3.817 2.296 1.00 92.69 81 LYS A N 1
ATOM 667 C CA . LYS A 1 81 ? 5.007 -3.765 2.574 1.00 92.69 81 LYS A CA 1
ATOM 668 C C . LYS A 1 81 ? 5.772 -4.813 1.763 1.00 92.69 81 LYS A C 1
ATOM 670 O O . LYS A 1 81 ? 6.824 -4.493 1.215 1.00 92.69 81 LYS A O 1
ATOM 675 N N . HIS A 1 82 ? 5.256 -6.036 1.659 1.00 94.00 82 HIS A N 1
ATOM 676 C CA . HIS A 1 82 ? 5.866 -7.080 0.835 1.00 94.00 82 HIS A CA 1
ATOM 677 C C . HIS A 1 82 ? 5.893 -6.694 -0.646 1.00 94.00 82 HIS A C 1
ATOM 679 O O . HIS A 1 82 ? 6.957 -6.744 -1.261 1.00 94.00 82 HIS A O 1
ATOM 685 N N . ALA A 1 83 ? 4.777 -6.198 -1.187 1.00 95.31 83 ALA A N 1
ATOM 686 C CA . ALA A 1 83 ? 4.725 -5.718 -2.567 1.00 95.31 83 ALA A CA 1
ATOM 687 C C . ALA A 1 83 ? 5.726 -4.575 -2.828 1.00 95.31 83 ALA A C 1
ATOM 689 O O . ALA A 1 83 ? 6.397 -4.551 -3.857 1.00 95.31 83 ALA A O 1
ATOM 690 N N . MET A 1 84 ? 5.879 -3.642 -1.884 1.00 95.44 84 MET A N 1
ATOM 691 C CA . MET A 1 84 ? 6.852 -2.549 -1.992 1.00 95.44 84 MET A CA 1
ATOM 692 C C . MET A 1 84 ? 8.306 -3.035 -1.968 1.00 95.44 84 MET A C 1
ATOM 694 O O . MET A 1 84 ? 9.149 -2.448 -2.643 1.00 95.44 84 MET A O 1
ATOM 698 N N . LEU A 1 85 ? 8.623 -4.088 -1.209 1.00 95.31 85 LEU A N 1
ATOM 699 C CA . LEU A 1 85 ? 9.962 -4.688 -1.210 1.00 95.31 85 LEU A CA 1
ATOM 700 C C . LEU A 1 85 ? 10.284 -5.333 -2.562 1.00 95.31 85 LEU A C 1
ATOM 702 O O . LEU A 1 85 ? 11.379 -5.134 -3.087 1.00 95.31 85 LEU A O 1
ATOM 706 N N . GLU A 1 86 ? 9.326 -6.051 -3.149 1.00 95.94 86 GLU A N 1
ATOM 707 C CA . GLU A 1 86 ? 9.484 -6.638 -4.483 1.00 95.94 86 GLU A CA 1
ATOM 708 C C . GLU A 1 86 ? 9.674 -5.561 -5.555 1.00 95.94 86 GLU A C 1
ATOM 710 O O . GLU A 1 86 ? 10.601 -5.648 -6.359 1.00 95.94 86 GLU A O 1
ATOM 715 N N . ILE A 1 87 ? 8.848 -4.510 -5.533 1.00 96.12 87 ILE A N 1
ATOM 716 C CA . ILE A 1 87 ? 8.968 -3.381 -6.465 1.00 96.12 87 ILE A CA 1
ATOM 717 C C . ILE A 1 87 ? 10.323 -2.683 -6.310 1.00 96.12 87 ILE A C 1
ATOM 719 O O . ILE A 1 87 ? 10.972 -2.390 -7.312 1.00 96.12 87 ILE A O 1
ATOM 723 N N . ASN A 1 88 ? 10.784 -2.446 -5.079 1.00 95.56 88 ASN A N 1
ATOM 724 C CA . ASN A 1 88 ? 12.102 -1.854 -4.848 1.00 95.56 88 ASN A CA 1
ATOM 725 C C . ASN A 1 88 ? 13.224 -2.717 -5.425 1.00 95.56 88 ASN A C 1
ATOM 727 O O . ASN A 1 88 ? 14.103 -2.184 -6.091 1.00 95.56 88 ASN A O 1
ATOM 731 N N . SER A 1 89 ? 13.164 -4.038 -5.247 1.00 95.94 89 SER A N 1
ATOM 732 C CA . SER A 1 89 ? 14.150 -4.944 -5.840 1.00 95.94 89 SER A CA 1
ATOM 733 C C . SER A 1 89 ? 14.133 -4.897 -7.375 1.00 95.94 89 SER A C 1
ATOM 735 O O . SER A 1 89 ? 15.192 -4.925 -8.004 1.00 95.94 89 SER A O 1
ATOM 737 N N . GLN A 1 90 ? 12.952 -4.772 -7.990 1.00 95.12 90 GLN A N 1
ATOM 738 C CA . GLN A 1 90 ? 12.830 -4.583 -9.439 1.00 95.12 90 GLN A CA 1
ATOM 739 C C . GLN A 1 90 ? 13.420 -3.243 -9.892 1.00 95.12 90 GLN A C 1
ATOM 741 O O . GLN A 1 90 ? 14.123 -3.200 -10.899 1.00 95.12 90 GLN A O 1
ATOM 746 N N . LEU A 1 91 ? 13.187 -2.165 -9.139 1.00 95.44 91 LEU A N 1
ATOM 747 C CA . LEU A 1 91 ? 13.789 -0.859 -9.409 1.00 95.44 91 LEU A CA 1
ATOM 748 C C . LEU A 1 91 ? 15.315 -0.902 -9.284 1.00 95.44 91 LEU A C 1
ATOM 750 O O . LEU A 1 91 ? 15.988 -0.416 -10.186 1.00 95.44 91 LEU A O 1
ATOM 754 N N . ASP A 1 92 ? 15.867 -1.538 -8.247 1.00 95.25 92 ASP A N 1
ATOM 755 C CA . ASP A 1 92 ? 17.319 -1.714 -8.083 1.00 95.25 92 ASP A CA 1
ATOM 756 C C . ASP A 1 92 ? 17.929 -2.457 -9.287 1.00 95.25 92 ASP A C 1
ATOM 758 O O . ASP A 1 92 ? 18.985 -2.087 -9.817 1.00 95.25 92 ASP A O 1
ATOM 762 N N . HIS A 1 93 ? 17.240 -3.501 -9.760 1.00 94.31 93 HIS A N 1
ATOM 763 C CA . HIS A 1 93 ? 17.655 -4.251 -10.940 1.00 94.31 93 HIS A CA 1
ATOM 764 C C . HIS A 1 93 ? 17.611 -3.393 -12.211 1.00 94.31 93 HIS A C 1
ATOM 766 O O . HIS A 1 93 ? 18.581 -3.376 -12.970 1.00 94.31 93 HIS A O 1
ATOM 772 N N . LEU A 1 94 ? 16.525 -2.648 -12.432 1.00 93.38 94 LEU A N 1
ATOM 773 C CA . LEU A 1 94 ? 16.363 -1.772 -13.595 1.00 93.38 94 LEU A CA 1
ATOM 774 C C . LEU A 1 94 ? 17.354 -0.606 -13.581 1.00 93.38 94 LEU A C 1
ATOM 776 O O . LEU A 1 94 ? 17.886 -0.251 -14.632 1.00 93.38 94 LEU A O 1
ATOM 780 N N . GLU A 1 95 ? 17.669 -0.045 -12.415 1.00 92.31 95 GLU A N 1
ATOM 781 C CA . GLU A 1 95 ? 18.735 0.945 -12.264 1.00 92.31 95 GLU A CA 1
ATOM 782 C C . GLU A 1 95 ? 20.080 0.338 -12.654 1.00 92.31 95 GLU A C 1
ATOM 784 O O . GLU A 1 95 ? 20.785 0.914 -13.480 1.00 92.31 95 GLU A O 1
ATOM 789 N N . THR A 1 96 ? 20.415 -0.846 -12.141 1.00 92.19 96 THR A N 1
ATOM 790 C CA . THR A 1 96 ? 21.666 -1.545 -12.482 1.00 92.19 96 THR A CA 1
ATOM 791 C C . THR A 1 96 ? 21.757 -1.818 -13.982 1.00 92.19 96 THR A C 1
ATOM 793 O O . THR A 1 96 ? 22.778 -1.528 -14.611 1.00 92.19 96 THR A O 1
ATOM 796 N N . LEU A 1 97 ? 20.672 -2.317 -14.583 1.00 89.50 97 LEU A N 1
ATOM 797 C CA . LEU A 1 97 ? 20.590 -2.523 -16.024 1.00 89.50 97 LEU A CA 1
ATOM 798 C C . LEU A 1 97 ? 20.821 -1.214 -16.767 1.00 89.50 97 LEU A C 1
ATOM 800 O O . LEU A 1 97 ? 21.647 -1.195 -17.672 1.00 89.50 97 LEU A O 1
ATOM 804 N N . THR A 1 98 ? 20.171 -0.130 -16.348 1.00 87.19 98 THR A N 1
ATOM 805 C CA . THR A 1 98 ? 20.279 1.189 -16.982 1.00 87.19 98 THR A CA 1
ATOM 806 C C . THR A 1 98 ? 21.689 1.766 -16.897 1.00 87.19 98 THR A C 1
ATOM 808 O O . THR A 1 98 ? 22.180 2.296 -17.887 1.00 87.19 98 THR A O 1
ATOM 811 N N . HIS A 1 99 ? 22.383 1.601 -15.769 1.00 85.50 99 HIS A N 1
ATOM 812 C CA . HIS A 1 99 ? 23.782 2.020 -15.622 1.00 85.50 99 HIS A CA 1
ATOM 813 C C . HIS A 1 99 ? 24.751 1.149 -16.436 1.00 85.50 99 HIS A C 1
ATOM 815 O O . HIS A 1 99 ? 25.805 1.626 -16.847 1.00 85.50 99 HIS A O 1
ATOM 821 N N . SER A 1 100 ? 24.402 -0.117 -16.688 1.00 85.25 100 SER A N 1
ATOM 822 C CA . SER A 1 100 ? 25.188 -1.020 -17.540 1.00 85.25 100 SER A CA 1
ATOM 823 C C . SER A 1 100 ? 24.976 -0.799 -19.043 1.00 85.25 100 SER A C 1
ATOM 825 O O . SER A 1 100 ? 25.637 -1.451 -19.855 1.00 85.25 100 SER A O 1
ATOM 827 N N . LEU A 1 101 ? 24.019 0.049 -19.437 1.00 82.12 101 LEU A N 1
ATOM 828 C CA . LEU A 1 101 ? 23.765 0.334 -20.845 1.00 82.12 101 LEU A CA 1
ATOM 829 C C . LEU A 1 101 ? 24.887 1.211 -21.385 1.00 82.12 101 LEU A C 1
ATOM 831 O O . LEU 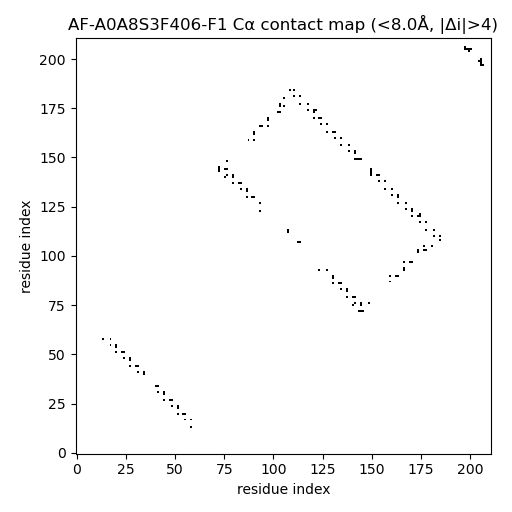A 1 101 ? 25.137 2.312 -20.898 1.00 82.12 101 LEU A O 1
ATOM 835 N N . GLU A 1 102 ? 25.538 0.728 -22.438 1.00 78.12 102 GLU A N 1
ATOM 836 C CA . GLU A 1 102 ? 26.419 1.578 -23.221 1.00 78.12 102 GLU A CA 1
ATOM 837 C C . GLU A 1 102 ? 25.605 2.724 -23.829 1.00 78.12 102 GLU A C 1
ATOM 839 O O . GLU A 1 102 ? 24.540 2.472 -24.413 1.00 78.12 102 GLU A O 1
ATOM 844 N N . PRO A 1 103 ? 26.094 3.972 -23.744 1.00 77.81 103 PRO A N 1
ATOM 845 C CA . PRO A 1 103 ? 25.454 5.077 -24.426 1.00 77.81 103 PRO A CA 1
ATOM 846 C C . PRO A 1 103 ? 25.364 4.792 -25.928 1.00 77.81 103 PRO A C 1
ATOM 848 O O . PRO A 1 103 ? 26.204 4.112 -26.523 1.00 77.81 103 PRO A O 1
ATOM 851 N N . VAL A 1 104 ? 24.305 5.311 -26.539 1.00 80.06 104 VAL A N 1
ATOM 852 C CA . VAL A 1 104 ? 24.100 5.222 -27.984 1.00 80.06 104 VAL A CA 1
ATOM 853 C C . VAL A 1 104 ? 25.199 6.035 -28.673 1.00 80.06 104 VAL A C 1
ATOM 855 O O . VAL A 1 104 ? 25.246 7.255 -28.504 1.00 80.06 104 VAL A O 1
ATOM 858 N N . ASP A 1 105 ? 26.087 5.354 -29.401 1.00 80.94 105 ASP A N 1
ATOM 859 C CA . ASP A 1 105 ? 27.121 5.986 -30.218 1.00 80.94 105 ASP A CA 1
ATOM 860 C C . ASP A 1 105 ? 26.510 6.414 -31.554 1.00 80.94 105 ASP A C 1
ATOM 862 O O . ASP A 1 105 ? 26.085 5.590 -32.361 1.00 80.94 105 ASP A O 1
ATOM 866 N N . GLU A 1 106 ? 26.465 7.723 -31.783 1.00 75.38 106 GLU A N 1
ATOM 867 C CA . GLU A 1 106 ? 25.902 8.315 -32.997 1.00 75.38 106 GLU A CA 1
ATOM 868 C C . GLU A 1 106 ? 26.745 8.036 -34.251 1.00 75.38 106 GLU A C 1
ATOM 870 O O . GLU A 1 106 ? 26.304 8.309 -35.365 1.00 75.38 106 GLU A O 1
ATOM 875 N N . ARG A 1 107 ? 27.950 7.479 -34.086 1.00 79.19 107 ARG A N 1
ATOM 876 C CA . ARG A 1 107 ? 28.830 7.054 -35.182 1.00 79.19 107 ARG A CA 1
ATOM 877 C C . ARG A 1 107 ? 28.732 5.556 -35.482 1.00 79.19 107 ARG A C 1
ATOM 879 O O . ARG A 1 107 ? 29.401 5.087 -36.402 1.00 79.19 107 ARG A O 1
ATOM 886 N N . GLU A 1 108 ? 27.920 4.810 -34.730 1.00 79.25 108 GLU A N 1
ATOM 887 C CA . GLU A 1 108 ? 27.742 3.371 -34.925 1.00 79.25 108 GLU A CA 1
ATOM 888 C C . GLU A 1 108 ? 27.009 3.090 -36.244 1.00 79.25 108 GLU A C 1
ATOM 890 O O . GLU A 1 108 ? 25.809 3.339 -36.390 1.00 79.25 108 GLU A O 1
ATOM 895 N N . SER A 1 109 ? 27.748 2.538 -37.205 1.00 75.56 109 SER A N 1
ATOM 896 C CA . SER A 1 109 ? 27.248 2.189 -38.541 1.00 75.56 109 SER A CA 1
ATOM 897 C C . SER A 1 109 ? 26.717 0.756 -38.616 1.00 75.56 109 SER A C 1
ATOM 899 O O . SER A 1 109 ? 26.023 0.402 -39.569 1.00 75.56 109 SER A O 1
ATOM 901 N N . ASN A 1 110 ? 26.989 -0.082 -37.608 1.00 83.69 110 ASN A N 1
ATOM 902 C CA . ASN A 1 110 ? 26.498 -1.450 -37.583 1.00 83.69 110 ASN A CA 1
ATOM 903 C C . ASN A 1 110 ? 25.021 -1.507 -37.156 1.00 83.69 110 ASN A C 1
ATOM 905 O O . ASN A 1 110 ? 24.672 -1.525 -35.971 1.00 83.69 110 ASN A O 1
ATOM 909 N N . LEU A 1 111 ? 24.136 -1.623 -38.149 1.00 79.88 111 LEU A N 1
ATOM 910 C CA . LEU A 1 111 ? 22.691 -1.787 -37.958 1.00 79.88 111 LEU A CA 1
ATOM 911 C C . LEU A 1 111 ? 22.320 -2.968 -37.044 1.00 79.88 111 LEU A C 1
ATOM 913 O O . LEU A 1 111 ? 21.347 -2.876 -36.296 1.00 79.88 111 LEU A O 1
ATOM 917 N N . GLY A 1 112 ? 23.088 -4.063 -37.056 1.00 82.56 112 GLY A N 1
ATOM 918 C CA . GLY A 1 112 ? 22.846 -5.218 -36.186 1.00 82.56 112 GLY A CA 1
ATOM 919 C C . GLY A 1 112 ? 23.038 -4.894 -34.701 1.00 82.56 112 GLY A C 1
ATOM 920 O O . GLY A 1 112 ? 22.239 -5.317 -33.859 1.00 82.56 112 GLY A O 1
ATOM 921 N N . ILE A 1 113 ? 24.048 -4.080 -34.382 1.00 84.56 113 ILE A N 1
ATOM 922 C CA . ILE A 1 113 ? 24.310 -3.596 -33.019 1.00 84.56 113 ILE A CA 1
ATOM 923 C C . ILE A 1 113 ? 23.196 -2.640 -32.583 1.00 84.56 113 ILE A C 1
ATOM 925 O O . ILE A 1 113 ? 22.620 -2.823 -31.508 1.00 84.56 113 ILE A O 1
ATOM 929 N N . ASN A 1 114 ? 22.819 -1.685 -33.438 1.00 82.69 114 ASN A N 1
ATOM 930 C CA . ASN A 1 114 ? 21.757 -0.719 -33.142 1.00 82.69 114 ASN A CA 1
ATOM 931 C C . ASN A 1 114 ? 20.388 -1.390 -32.935 1.00 82.69 114 ASN A C 1
ATOM 933 O O . ASN A 1 114 ? 19.684 -1.060 -31.980 1.00 82.69 114 ASN A O 1
ATOM 937 N N . ARG A 1 115 ? 20.033 -2.396 -33.748 1.00 84.00 115 ARG A N 1
ATOM 938 C CA . ARG A 1 115 ? 18.806 -3.195 -33.556 1.00 84.00 115 ARG A CA 1
ATOM 939 C C . ARG A 1 115 ? 18.828 -3.981 -32.245 1.00 84.00 115 ARG A C 1
ATOM 941 O O . ARG A 1 115 ? 17.827 -4.020 -31.533 1.00 84.00 115 ARG A O 1
ATOM 948 N N . THR A 1 116 ? 19.971 -4.564 -31.886 1.00 86.50 116 THR A N 1
ATOM 949 C CA . THR A 1 116 ? 20.125 -5.286 -30.612 1.00 86.50 116 THR A CA 1
ATOM 950 C C . THR A 1 116 ? 19.968 -4.343 -29.417 1.00 86.50 116 THR A C 1
ATOM 952 O O . THR A 1 116 ? 19.252 -4.668 -28.466 1.00 86.50 116 THR A O 1
ATOM 955 N N . LYS A 1 117 ? 20.578 -3.149 -29.479 1.00 86.62 117 LYS A N 1
ATOM 956 C CA . LYS A 1 117 ? 20.415 -2.098 -28.464 1.00 86.62 117 LYS A CA 1
ATOM 957 C C . LYS A 1 117 ? 18.946 -1.675 -28.357 1.00 86.62 117 LYS A C 1
ATOM 959 O O . LYS A 1 117 ? 18.408 -1.698 -27.254 1.00 86.62 117 LYS A O 1
ATOM 964 N N . LEU A 1 118 ? 18.272 -1.404 -29.479 1.00 85.81 118 LEU A N 1
ATOM 965 C CA . LEU A 1 118 ? 16.847 -1.050 -29.513 1.00 85.81 118 LEU A CA 1
ATOM 966 C C . LEU A 1 118 ? 15.971 -2.101 -28.817 1.00 85.81 118 LEU A C 1
ATOM 968 O O . LEU A 1 118 ? 15.204 -1.758 -27.920 1.00 85.81 118 LEU A O 1
ATOM 972 N N . HIS A 1 119 ? 16.124 -3.383 -29.159 1.00 86.62 119 HIS A N 1
ATOM 973 C CA . HIS A 1 119 ? 15.367 -4.455 -28.506 1.00 86.62 119 HIS A CA 1
ATOM 974 C C . HIS A 1 119 ? 15.610 -4.518 -26.994 1.00 86.62 119 HIS A C 1
ATOM 976 O O . HIS A 1 119 ? 14.680 -4.795 -26.238 1.00 86.62 119 HIS A O 1
ATOM 982 N N . ARG A 1 120 ? 16.840 -4.254 -26.537 1.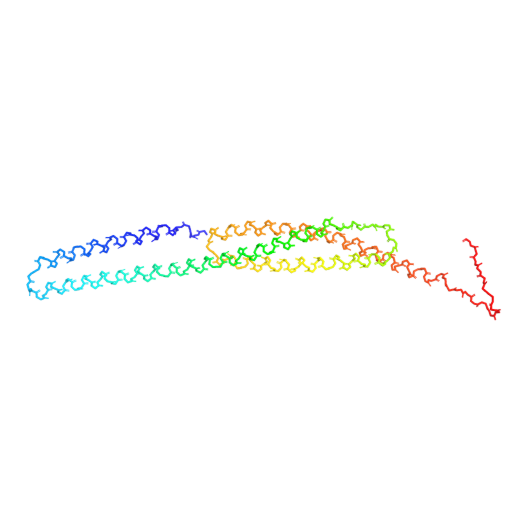00 88.50 120 ARG A N 1
ATOM 983 C CA . ARG A 1 120 ? 17.159 -4.205 -25.104 1.00 88.50 120 ARG A CA 1
ATOM 984 C C . ARG A 1 120 ? 16.468 -3.027 -24.413 1.00 88.50 120 ARG A C 1
ATOM 986 O O . ARG A 1 120 ? 15.904 -3.224 -23.343 1.00 88.50 120 ARG A O 1
ATOM 993 N N . PHE A 1 121 ? 16.469 -1.841 -25.022 1.00 89.19 121 PHE A N 1
ATOM 994 C CA . PHE A 1 121 ? 15.776 -0.671 -24.474 1.00 89.19 121 PHE A CA 1
ATOM 995 C C . PHE A 1 121 ? 14.255 -0.852 -24.435 1.00 89.19 121 PHE A C 1
ATOM 997 O O . PHE A 1 121 ? 13.645 -0.471 -23.441 1.00 89.19 121 PHE A O 1
ATOM 1004 N N . ILE A 1 122 ? 13.656 -1.477 -25.455 1.00 87.56 122 ILE A N 1
ATOM 1005 C CA . ILE A 1 122 ? 12.217 -1.794 -25.472 1.00 87.56 122 ILE A CA 1
ATOM 1006 C C . ILE A 1 122 ? 11.855 -2.728 -24.311 1.00 87.56 122 ILE A C 1
ATOM 1008 O O . ILE A 1 122 ? 10.923 -2.437 -23.575 1.00 87.56 122 ILE A O 1
ATOM 1012 N N . ARG A 1 123 ? 12.629 -3.796 -24.070 1.00 90.19 123 ARG A N 1
ATOM 1013 C CA . ARG A 1 123 ? 12.365 -4.694 -22.929 1.00 90.19 123 ARG A CA 1
ATOM 1014 C C . ARG A 1 123 ? 12.422 -3.966 -21.588 1.00 90.19 123 ARG A C 1
ATOM 1016 O O . ARG A 1 123 ? 11.537 -4.143 -20.765 1.00 90.19 123 ARG A O 1
ATOM 1023 N N . ILE A 1 124 ? 13.438 -3.122 -21.390 1.00 91.19 124 ILE A N 1
ATOM 1024 C CA . ILE A 1 124 ? 13.555 -2.322 -20.163 1.00 91.19 124 ILE A CA 1
ATOM 1025 C C . ILE A 1 124 ? 12.367 -1.360 -20.038 1.00 91.19 124 ILE A C 1
ATOM 1027 O O . ILE A 1 124 ? 11.849 -1.169 -18.944 1.00 91.19 124 ILE A O 1
ATOM 1031 N N . HIS A 1 125 ? 11.917 -0.761 -21.142 1.00 91.12 125 HIS A N 1
ATOM 1032 C CA . HIS A 1 125 ? 10.726 0.083 -21.156 1.00 91.12 125 HIS A CA 1
ATOM 1033 C C . HIS A 1 125 ? 9.467 -0.690 -20.729 1.00 91.12 125 HIS A C 1
ATOM 1035 O O . HIS A 1 125 ? 8.728 -0.210 -19.871 1.00 91.12 125 HIS A O 1
ATOM 1041 N N . ASP A 1 126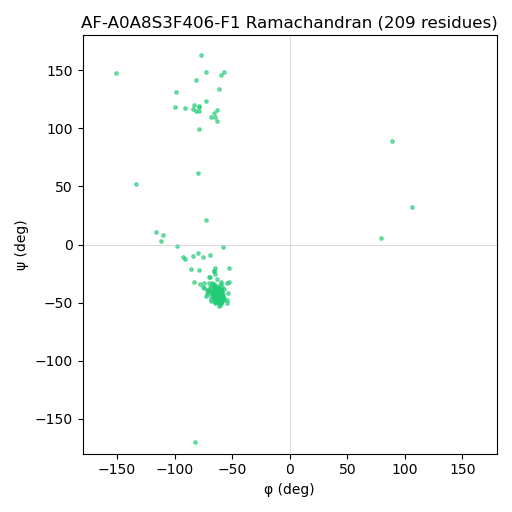 ? 9.248 -1.888 -21.268 1.00 91.75 126 ASP A N 1
ATOM 1042 C CA . ASP A 1 126 ? 8.108 -2.734 -20.900 1.00 91.75 126 ASP A CA 1
ATOM 1043 C C . ASP A 1 126 ? 8.150 -3.116 -19.410 1.00 91.75 126 ASP A C 1
ATOM 1045 O O . ASP A 1 126 ? 7.144 -2.996 -18.707 1.00 91.75 126 ASP A O 1
ATOM 1049 N N . ASP A 1 127 ? 9.329 -3.472 -18.889 1.00 94.38 127 ASP A N 1
ATOM 1050 C CA . ASP A 1 127 ? 9.524 -3.753 -17.462 1.00 94.38 127 ASP A CA 1
ATOM 1051 C C . ASP A 1 127 ? 9.211 -2.523 -16.584 1.00 94.38 127 ASP A C 1
ATOM 1053 O O . ASP A 1 127 ? 8.604 -2.649 -15.516 1.00 94.38 127 ASP A O 1
ATOM 1057 N N . LEU A 1 128 ? 9.575 -1.315 -17.034 1.00 94.25 128 LEU A N 1
ATOM 1058 C CA . LEU A 1 128 ? 9.256 -0.064 -16.336 1.00 94.25 128 LEU A CA 1
ATOM 1059 C C . LEU A 1 128 ? 7.750 0.224 -16.312 1.00 94.25 128 LEU A C 1
ATOM 1061 O O . LEU A 1 128 ? 7.263 0.793 -15.332 1.00 94.25 128 LEU A O 1
ATOM 1065 N N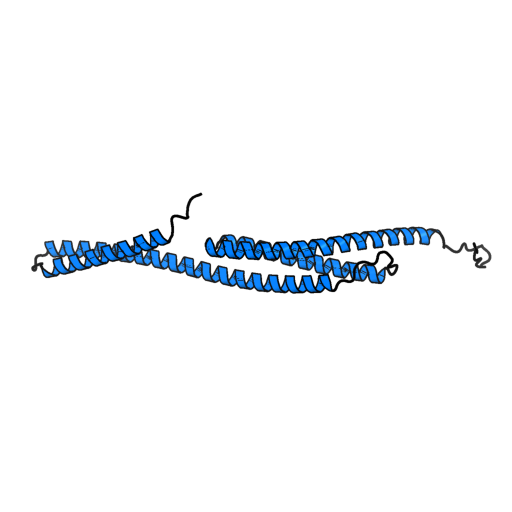 . GLU A 1 129 ? 7.001 -0.146 -17.352 1.00 94.62 129 GLU A N 1
ATOM 1066 C CA . GLU A 1 129 ? 5.540 -0.017 -17.340 1.00 94.62 129 GLU A CA 1
ATOM 1067 C C . GLU A 1 129 ? 4.883 -1.027 -16.398 1.00 94.62 129 GLU A C 1
ATOM 1069 O O . GLU A 1 129 ? 4.008 -0.646 -15.619 1.00 94.62 129 GLU A O 1
ATOM 1074 N N . ILE A 1 130 ? 5.377 -2.266 -16.343 1.00 95.38 130 ILE A N 1
ATOM 1075 C CA . ILE A 1 130 ? 4.910 -3.256 -15.359 1.00 95.38 130 ILE A CA 1
ATOM 1076 C C . ILE A 1 130 ? 5.133 -2.744 -13.928 1.00 95.38 130 ILE A C 1
ATOM 1078 O O . ILE A 1 130 ? 4.247 -2.843 -13.074 1.00 95.38 130 ILE A O 1
ATOM 1082 N N . VAL A 1 131 ? 6.305 -2.167 -13.644 1.00 96.19 131 VAL A N 1
ATOM 1083 C CA . VAL A 1 131 ? 6.597 -1.574 -12.329 1.00 96.19 131 VAL A CA 1
ATOM 1084 C C . VAL A 1 131 ? 5.679 -0.382 -12.035 1.00 96.19 131 VAL A C 1
ATOM 1086 O O . VAL A 1 131 ? 5.195 -0.243 -10.910 1.00 96.19 131 VAL A O 1
ATOM 1089 N N . ASN A 1 132 ? 5.391 0.452 -13.036 1.00 96.00 132 ASN A N 1
ATOM 1090 C CA . ASN A 1 132 ? 4.469 1.581 -12.913 1.00 96.00 132 ASN A CA 1
ATOM 1091 C C . ASN A 1 132 ? 3.056 1.129 -12.507 1.00 96.00 132 AS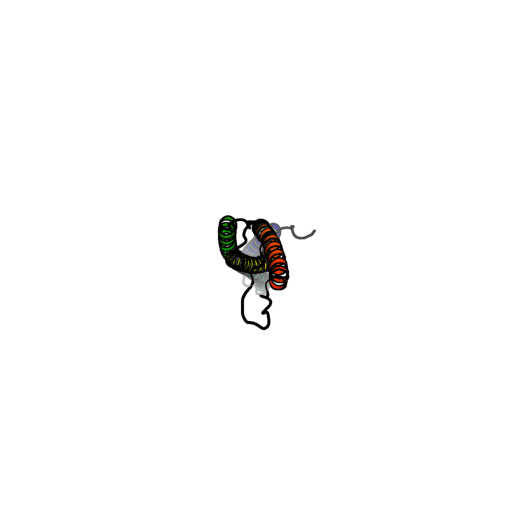N A C 1
ATOM 1093 O O . ASN A 1 132 ? 2.490 1.642 -11.542 1.00 96.00 132 ASN A O 1
ATOM 1097 N N . GLU A 1 133 ? 2.506 0.126 -13.194 1.00 96.06 133 GLU A N 1
ATOM 1098 C CA . GLU A 1 133 ? 1.191 -0.443 -12.876 1.00 96.06 133 GLU A CA 1
ATOM 1099 C C . GLU A 1 133 ? 1.146 -1.020 -11.457 1.00 96.06 133 GLU A C 1
ATOM 1101 O O . GLU A 1 133 ? 0.181 -0.813 -10.715 1.00 96.06 133 GLU A O 1
ATOM 1106 N N . ARG A 1 134 ? 2.220 -1.697 -11.037 1.00 96.00 134 ARG A N 1
ATOM 1107 C CA . ARG A 1 134 ? 2.347 -2.229 -9.675 1.00 96.00 134 ARG A CA 1
ATOM 1108 C C . ARG A 1 134 ? 2.371 -1.121 -8.624 1.00 96.00 134 ARG A C 1
ATOM 1110 O O . ARG A 1 134 ? 1.690 -1.250 -7.607 1.00 96.00 134 ARG A O 1
ATOM 1117 N N . LEU A 1 135 ? 3.093 -0.025 -8.863 1.00 95.56 135 LEU A N 1
ATOM 1118 C CA . LEU A 1 135 ? 3.101 1.138 -7.968 1.00 95.56 135 LEU A CA 1
ATOM 1119 C C . LEU A 1 135 ? 1.714 1.781 -7.852 1.00 95.56 135 LEU A C 1
ATOM 1121 O O . LEU A 1 135 ? 1.300 2.131 -6.747 1.00 95.56 135 LEU A O 1
ATOM 1125 N N . ILE A 1 136 ? 0.973 1.889 -8.960 1.00 94.44 136 ILE A N 1
ATOM 1126 C CA . ILE A 1 136 ? -0.412 2.385 -8.958 1.00 94.44 136 ILE A CA 1
ATOM 1127 C C . ILE A 1 136 ? -1.303 1.476 -8.103 1.00 94.44 136 ILE A C 1
ATOM 1129 O O . ILE A 1 136 ? -2.022 1.967 -7.232 1.00 94.44 136 ILE A O 1
ATOM 1133 N N . ASN A 1 137 ? -1.203 0.157 -8.282 1.00 94.88 137 ASN A N 1
ATOM 1134 C CA . ASN A 1 137 ? -1.966 -0.816 -7.501 1.00 94.88 137 ASN A CA 1
ATOM 1135 C C . ASN A 1 137 ? -1.657 -0.709 -5.994 1.00 94.88 137 ASN A C 1
ATOM 1137 O O . ASN A 1 137 ? -2.569 -0.631 -5.168 1.00 94.88 137 ASN A O 1
ATOM 1141 N N . VAL A 1 138 ? -0.375 -0.628 -5.620 1.00 94.94 138 VAL A N 1
ATOM 1142 C CA . VAL A 1 138 ? 0.025 -0.432 -4.217 1.00 94.94 138 VAL A CA 1
ATOM 1143 C C . VAL A 1 138 ? -0.515 0.887 -3.661 1.00 94.94 138 VAL A C 1
ATOM 1145 O O . VAL A 1 138 ? -1.029 0.915 -2.540 1.00 94.94 138 VAL A O 1
ATOM 1148 N N . ASN A 1 139 ? -0.459 1.968 -4.440 1.00 94.12 139 ASN A N 1
ATOM 1149 C CA . ASN A 1 139 ? -1.018 3.255 -4.045 1.00 94.12 139 ASN A CA 1
ATOM 1150 C C . ASN A 1 139 ? -2.526 3.158 -3.776 1.00 94.12 139 ASN A C 1
ATOM 1152 O O . ASN A 1 139 ? -2.997 3.623 -2.738 1.00 94.12 139 ASN A O 1
ATOM 1156 N N . ASP A 1 140 ? -3.285 2.507 -4.655 1.00 92.75 140 ASP A N 1
ATOM 1157 C CA . ASP A 1 140 ? -4.725 2.326 -4.475 1.00 92.75 140 ASP A CA 1
ATOM 1158 C C . ASP A 1 140 ? -5.061 1.479 -3.245 1.00 92.75 140 ASP A C 1
ATOM 1160 O O . ASP A 1 140 ? -5.923 1.865 -2.451 1.00 92.75 140 ASP A O 1
ATOM 1164 N N . ARG A 1 141 ? -4.325 0.386 -3.019 1.00 92.38 141 ARG A N 1
ATOM 1165 C CA . ARG A 1 141 ? -4.473 -0.452 -1.818 1.00 92.38 141 ARG A CA 1
ATOM 1166 C C . ARG A 1 141 ? -4.163 0.322 -0.536 1.00 92.38 141 ARG A C 1
ATOM 1168 O O . ARG A 1 141 ? -4.869 0.168 0.458 1.00 92.38 141 ARG A O 1
ATOM 1175 N N . SER A 1 142 ? -3.161 1.202 -0.562 1.00 93.00 142 SER A N 1
ATOM 1176 C CA . SER A 1 142 ? -2.753 1.988 0.611 1.00 93.00 142 SER A CA 1
ATOM 1177 C C . SER A 1 142 ? -3.804 2.997 1.085 1.00 93.00 142 SER A C 1
ATOM 1179 O O . SER A 1 142 ? -3.817 3.355 2.261 1.00 93.00 142 SER A O 1
ATOM 1181 N N . LYS A 1 143 ? -4.733 3.419 0.213 1.00 89.44 143 LYS A N 1
ATOM 1182 C CA . LYS A 1 143 ? -5.821 4.351 0.567 1.00 89.44 143 LYS A CA 1
ATOM 1183 C C . LYS A 1 143 ? -6.801 3.779 1.591 1.00 89.44 143 LYS A C 1
ATOM 1185 O O . LYS A 1 143 ? -7.513 4.548 2.228 1.00 89.44 143 LYS A O 1
ATOM 1190 N N . CYS A 1 144 ? -6.852 2.455 1.734 1.00 85.69 144 CYS A N 1
ATOM 1191 C CA . CYS A 1 144 ? -7.726 1.784 2.697 1.00 85.69 144 CYS A CA 1
ATOM 1192 C C . CYS A 1 144 ? -7.124 1.706 4.108 1.00 85.69 144 CYS A C 1
ATOM 1194 O O . CYS A 1 144 ? -7.830 1.331 5.044 1.00 85.69 144 CYS A O 1
ATOM 1196 N N . LEU A 1 145 ? -5.842 2.050 4.264 1.00 88.19 145 LEU A N 1
ATOM 1197 C CA . LEU A 1 145 ? -5.145 1.963 5.539 1.00 88.19 145 LEU A CA 1
ATOM 1198 C C . LEU A 1 145 ? -5.516 3.104 6.485 1.00 88.19 145 LEU A C 1
ATOM 1200 O O . LEU A 1 145 ? -6.003 4.166 6.093 1.00 88.19 145 LEU A O 1
ATOM 1204 N N . LEU A 1 146 ? -5.208 2.902 7.764 1.00 85.12 146 LEU A N 1
ATOM 1205 C CA . LEU A 1 146 ? -5.250 3.973 8.751 1.00 85.12 146 LEU A CA 1
ATOM 1206 C C . LEU A 1 146 ? -4.300 5.112 8.360 1.00 85.12 146 LEU A C 1
ATOM 1208 O O . LEU A 1 146 ? -3.208 4.886 7.842 1.00 85.12 146 LEU A O 1
ATOM 1212 N N . SER A 1 147 ? -4.695 6.346 8.678 1.00 80.06 147 SER A N 1
ATOM 1213 C CA . SER A 1 147 ? -4.021 7.572 8.227 1.00 80.06 147 SER A CA 1
ATOM 1214 C C . SER A 1 147 ? -2.515 7.627 8.519 1.00 80.06 147 SER A C 1
ATOM 1216 O O . SER A 1 147 ? -1.767 8.222 7.750 1.00 80.06 147 SER A O 1
ATOM 1218 N N . GLY A 1 148 ? -2.062 7.018 9.621 1.00 82.25 148 GLY A N 1
ATOM 1219 C CA . GLY A 1 148 ? -0.638 6.943 9.963 1.00 82.25 148 GLY A CA 1
ATOM 1220 C C . GLY A 1 148 ? 0.155 6.047 9.009 1.00 82.25 148 GLY A C 1
ATOM 1221 O O . GLY A 1 148 ? 1.178 6.470 8.472 1.00 82.25 148 GLY A O 1
ATOM 1222 N N . ASP A 1 149 ? -0.342 4.837 8.749 1.00 84.50 149 ASP A N 1
ATOM 1223 C CA . ASP A 1 149 ? 0.297 3.891 7.830 1.00 84.50 149 ASP A CA 1
ATOM 1224 C C . ASP A 1 149 ? 0.210 4.373 6.382 1.00 84.50 149 ASP A C 1
ATOM 1226 O O . ASP A 1 149 ? 1.190 4.280 5.640 1.00 84.50 149 ASP A O 1
ATOM 1230 N N . GLN A 1 150 ? -0.925 4.970 6.008 1.00 88.31 150 GLN A N 1
ATOM 1231 C CA . GLN A 1 150 ? -1.122 5.583 4.700 1.00 88.31 150 GLN A CA 1
ATOM 1232 C C . GLN A 1 150 ? -0.070 6.665 4.421 1.00 88.31 150 GLN A C 1
ATOM 1234 O O . GLN A 1 150 ? 0.514 6.682 3.340 1.00 88.31 150 GLN A O 1
ATOM 1239 N N . LEU A 1 151 ? 0.207 7.551 5.387 1.00 87.50 151 LEU A N 1
ATOM 1240 C CA . LEU A 1 151 ? 1.197 8.617 5.212 1.00 87.50 151 LEU A CA 1
ATOM 1241 C C . LEU A 1 151 ? 2.612 8.059 5.019 1.00 87.50 151 LEU A C 1
ATOM 1243 O O . LEU A 1 151 ? 3.353 8.545 4.165 1.00 87.50 151 LEU A O 1
ATOM 1247 N N . ARG A 1 152 ? 2.985 7.029 5.791 1.00 88.50 152 ARG A N 1
ATOM 1248 C CA . ARG A 1 152 ? 4.293 6.376 5.652 1.00 88.50 152 ARG A CA 1
ATOM 1249 C C . ARG A 1 152 ? 4.447 5.752 4.265 1.00 88.50 152 ARG A C 1
ATOM 1251 O O . ARG A 1 152 ? 5.423 6.036 3.580 1.00 88.50 152 ARG A O 1
ATOM 1258 N N . ILE A 1 153 ? 3.455 4.976 3.832 1.00 91.06 153 ILE A N 1
ATOM 1259 C CA . ILE A 1 153 ? 3.471 4.315 2.521 1.00 91.06 153 ILE A CA 1
ATOM 1260 C C . ILE A 1 153 ? 3.467 5.335 1.380 1.00 91.06 153 ILE A C 1
ATOM 1262 O O . ILE A 1 153 ? 4.186 5.153 0.404 1.00 91.06 153 ILE A O 1
ATOM 1266 N N . ALA A 1 154 ? 2.726 6.437 1.507 1.00 90.19 154 ALA A N 1
ATOM 1267 C CA . ALA A 1 154 ? 2.712 7.497 0.502 1.00 90.19 154 ALA A CA 1
ATOM 1268 C C . ALA A 1 154 ? 4.098 8.134 0.297 1.00 90.19 154 ALA A C 1
ATOM 1270 O O . ALA A 1 154 ? 4.480 8.417 -0.839 1.00 90.19 154 ALA A O 1
ATOM 1271 N N . ASN A 1 155 ? 4.865 8.333 1.374 1.00 92.00 155 ASN A N 1
ATOM 1272 C CA . ASN A 1 155 ? 6.226 8.866 1.278 1.00 92.00 155 ASN A CA 1
ATOM 1273 C C . ASN A 1 155 ? 7.166 7.895 0.549 1.00 92.00 155 ASN A C 1
ATOM 1275 O O . ASN A 1 155 ? 7.906 8.311 -0.342 1.00 92.00 155 ASN A O 1
ATOM 1279 N N . ASP A 1 156 ? 7.096 6.608 0.880 1.00 93.19 156 ASP A N 1
ATOM 1280 C CA . ASP A 1 156 ? 7.919 5.578 0.241 1.00 93.19 156 ASP A CA 1
ATOM 1281 C C . ASP A 1 156 ? 7.541 5.388 -1.239 1.00 93.19 156 ASP A C 1
ATOM 1283 O O . ASP A 1 156 ? 8.411 5.293 -2.106 1.00 93.19 156 ASP A O 1
ATOM 1287 N N . LEU A 1 157 ? 6.240 5.393 -1.555 1.00 94.19 157 LEU A N 1
ATOM 1288 C CA . LEU A 1 157 ? 5.737 5.338 -2.931 1.00 94.19 157 LEU A CA 1
ATOM 1289 C C . LEU A 1 157 ? 6.219 6.522 -3.759 1.00 94.19 157 LEU A C 1
ATOM 1291 O O . LEU A 1 157 ? 6.590 6.341 -4.916 1.00 94.19 157 LEU A O 1
ATOM 1295 N N . LYS A 1 158 ? 6.245 7.723 -3.173 1.00 94.25 158 LYS A N 1
ATOM 1296 C CA . LYS A 1 158 ? 6.773 8.909 -3.845 1.00 94.25 158 LYS A CA 1
ATOM 1297 C C . LYS A 1 158 ? 8.241 8.720 -4.224 1.00 94.25 158 LYS A C 1
ATOM 1299 O O . LYS A 1 158 ? 8.599 8.975 -5.368 1.00 94.25 158 LYS A O 1
ATOM 1304 N N . LEU A 1 159 ? 9.063 8.214 -3.303 1.00 94.88 159 LEU A N 1
ATOM 1305 C CA . LEU A 1 159 ? 10.473 7.940 -3.580 1.00 94.88 159 LEU A CA 1
ATOM 1306 C C . LEU A 1 159 ? 10.641 6.909 -4.707 1.00 94.88 159 LEU A C 1
ATOM 1308 O O . LEU A 1 159 ? 11.434 7.119 -5.622 1.00 94.88 159 LEU A O 1
ATOM 1312 N N . MET A 1 160 ? 9.874 5.816 -4.678 1.00 96.19 160 MET A N 1
ATOM 1313 C CA . MET A 1 160 ? 9.900 4.801 -5.740 1.00 96.19 160 MET A CA 1
ATOM 1314 C C . MET A 1 160 ? 9.441 5.354 -7.094 1.00 96.19 160 MET A C 1
ATOM 1316 O O . MET A 1 160 ? 10.016 5.012 -8.126 1.00 96.19 160 MET A O 1
ATOM 1320 N N . LEU A 1 161 ? 8.439 6.234 -7.101 1.00 95.56 161 LEU A N 1
ATOM 1321 C CA . LEU A 1 161 ? 7.952 6.885 -8.313 1.00 95.56 161 LEU A CA 1
ATOM 1322 C C . LEU A 1 161 ? 8.997 7.843 -8.900 1.00 95.56 161 LEU A C 1
ATOM 1324 O O . LEU A 1 161 ? 9.202 7.861 -10.113 1.00 95.56 161 LEU A O 1
ATOM 1328 N N . ASP A 1 162 ? 9.691 8.604 -8.053 1.00 95.12 162 ASP A N 1
ATOM 1329 C CA . ASP A 1 162 ? 10.779 9.487 -8.478 1.00 95.12 162 ASP A CA 1
ATOM 1330 C C . ASP A 1 162 ? 11.926 8.681 -9.115 1.00 95.12 162 ASP A C 1
ATOM 1332 O O . ASP A 1 162 ? 12.430 9.050 -10.182 1.00 95.12 162 ASP A O 1
ATOM 1336 N N . ARG A 1 163 ? 12.278 7.529 -8.525 1.00 95.69 163 ARG A N 1
ATOM 1337 C CA . ARG A 1 163 ? 13.249 6.579 -9.097 1.00 95.69 163 ARG A CA 1
ATOM 1338 C C . ARG A 1 163 ? 12.791 6.047 -10.453 1.00 95.69 163 ARG A C 1
ATOM 1340 O O . ARG A 1 163 ? 13.522 6.173 -11.435 1.00 95.69 163 ARG A O 1
ATOM 1347 N N . LEU A 1 164 ? 11.562 5.534 -10.539 1.00 96.31 164 LEU A N 1
ATOM 1348 C CA . LEU A 1 164 ? 10.979 5.029 -11.784 1.00 96.31 164 LEU A CA 1
ATOM 1349 C C . LEU A 1 164 ? 11.030 6.084 -12.900 1.00 96.31 164 LEU A C 1
ATOM 1351 O O . LEU A 1 164 ? 11.462 5.797 -14.016 1.00 96.31 164 LEU A O 1
ATOM 1355 N N . ASN A 1 165 ? 10.623 7.317 -12.594 1.00 94.81 165 ASN A N 1
ATOM 1356 C CA . ASN A 1 165 ? 10.607 8.421 -13.551 1.00 94.81 165 ASN A CA 1
ATOM 1357 C C . ASN A 1 165 ? 12.013 8.807 -14.025 1.00 94.81 165 ASN A C 1
ATOM 1359 O O . ASN A 1 165 ? 12.195 9.131 -15.202 1.00 94.81 165 ASN A O 1
ATOM 1363 N N . SER A 1 166 ? 13.009 8.745 -13.139 1.00 94.88 166 SER A N 1
ATOM 1364 C CA . SER A 1 166 ? 14.413 8.951 -13.502 1.00 94.88 166 SER A CA 1
ATOM 1365 C C . SER A 1 166 ? 14.875 7.924 -14.541 1.00 94.88 166 SER A C 1
ATOM 1367 O O . SER A 1 166 ? 15.393 8.299 -15.597 1.00 94.88 166 SER A O 1
ATOM 1369 N N . ILE A 1 167 ? 14.598 6.637 -14.305 1.00 93.69 167 ILE A N 1
ATOM 1370 C CA . ILE A 1 167 ? 14.968 5.558 -15.231 1.00 93.69 167 ILE A CA 1
ATOM 1371 C C . ILE A 1 167 ? 14.220 5.705 -16.562 1.00 93.69 167 ILE A C 1
ATOM 1373 O O . ILE A 1 167 ? 14.848 5.707 -17.623 1.00 93.69 167 ILE A O 1
ATOM 1377 N N . LYS A 1 168 ? 12.894 5.913 -16.525 1.00 93.94 168 LYS A N 1
ATOM 1378 C CA . LYS A 1 168 ? 12.069 6.135 -17.727 1.00 93.94 168 LYS A CA 1
ATOM 1379 C C . LYS A 1 168 ? 12.619 7.268 -18.590 1.00 93.94 168 LYS A C 1
ATOM 1381 O O . LYS A 1 168 ? 12.687 7.138 -19.811 1.00 93.94 168 LYS A O 1
ATOM 1386 N N . ARG A 1 169 ? 13.061 8.367 -17.969 1.00 93.00 169 ARG A N 1
ATOM 1387 C CA . ARG A 1 169 ? 13.669 9.495 -18.684 1.00 93.00 169 ARG A CA 1
ATOM 1388 C C . ARG A 1 169 ? 14.948 9.090 -19.417 1.00 93.00 169 ARG A C 1
ATOM 1390 O O . ARG A 1 169 ? 15.115 9.475 -20.571 1.00 93.00 169 ARG A O 1
ATOM 1397 N N . ILE A 1 170 ? 15.835 8.337 -18.770 1.00 90.50 170 ILE A N 1
ATOM 1398 C CA . ILE A 1 170 ? 17.092 7.876 -19.379 1.00 90.50 170 ILE A CA 1
ATOM 1399 C C . ILE A 1 170 ? 16.801 6.970 -20.581 1.00 90.50 170 ILE A C 1
ATOM 1401 O O . ILE A 1 170 ? 17.318 7.206 -21.673 1.00 90.50 170 ILE A O 1
ATOM 1405 N N . ILE A 1 171 ? 15.926 5.977 -20.404 1.00 91.00 171 ILE A N 1
ATOM 1406 C CA . ILE A 1 171 ? 15.556 5.027 -21.461 1.00 91.00 171 ILE A CA 1
ATOM 1407 C C . ILE A 1 171 ? 14.916 5.744 -22.649 1.00 91.00 171 ILE A C 1
ATOM 1409 O O . ILE A 1 171 ? 15.296 5.488 -23.790 1.00 91.00 171 ILE A O 1
ATOM 1413 N N . ARG A 1 172 ? 14.024 6.706 -22.395 1.00 90.50 172 ARG A N 1
ATOM 1414 C CA . ARG A 1 172 ? 13.414 7.525 -23.446 1.00 90.50 172 ARG A CA 1
ATOM 1415 C C . ARG A 1 172 ? 14.454 8.282 -24.274 1.00 90.50 172 ARG A C 1
ATOM 1417 O O . ARG A 1 172 ? 14.375 8.262 -25.496 1.00 90.50 172 ARG A O 1
ATOM 1424 N N . ILE A 1 173 ? 15.446 8.904 -23.632 1.00 89.50 173 ILE A N 1
ATOM 1425 C CA . ILE A 1 173 ? 16.519 9.620 -24.342 1.00 89.50 173 ILE A CA 1
ATOM 1426 C C . ILE A 1 173 ? 17.295 8.667 -25.262 1.00 89.50 173 ILE A C 1
ATOM 1428 O O . ILE A 1 173 ? 17.627 9.038 -26.388 1.00 89.50 173 ILE A O 1
ATOM 1432 N N . TYR A 1 174 ? 17.592 7.448 -24.807 1.00 89.06 174 TYR A N 1
ATOM 1433 C CA . TYR A 1 174 ? 18.315 6.474 -25.624 1.00 89.06 174 TYR A CA 1
ATOM 1434 C C . TYR A 1 174 ? 17.476 5.905 -26.768 1.00 89.06 174 TYR A C 1
ATOM 1436 O O . TYR A 1 174 ? 17.999 5.772 -27.875 1.00 89.06 174 TYR A O 1
ATOM 1444 N N . LEU A 1 175 ? 16.189 5.633 -26.537 1.00 88.50 175 LEU A N 1
ATOM 1445 C CA . LEU A 1 175 ? 15.256 5.222 -27.588 1.00 88.50 175 LEU A CA 1
ATOM 1446 C C . LEU A 1 175 ? 15.152 6.293 -28.680 1.00 88.50 175 LEU A C 1
ATOM 1448 O O . LEU A 1 175 ? 15.398 5.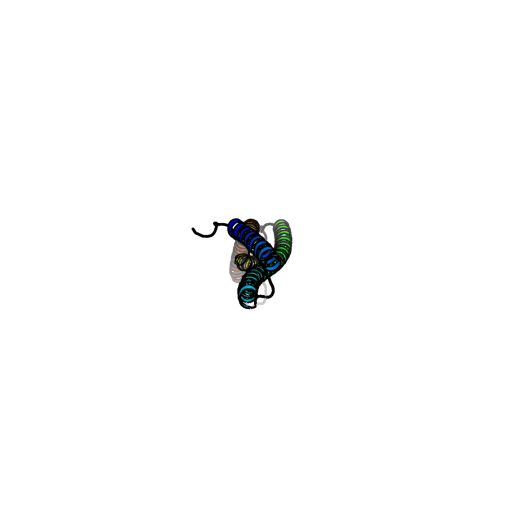989 -29.843 1.00 88.50 175 LEU A O 1
ATOM 1452 N N . GLU A 1 176 ? 14.928 7.557 -28.305 1.00 87.75 176 GLU A N 1
ATOM 1453 C CA . GLU A 1 176 ? 14.839 8.673 -29.258 1.00 87.75 176 GLU A CA 1
ATOM 1454 C C . GLU A 1 176 ? 16.129 8.843 -30.089 1.00 87.75 176 GLU A C 1
ATOM 1456 O O . GLU A 1 176 ? 16.078 9.235 -31.257 1.00 87.75 176 GLU A O 1
ATOM 1461 N N . ARG A 1 177 ? 17.306 8.558 -29.512 1.00 87.75 177 ARG A N 1
ATOM 1462 C CA . ARG A 1 177 ? 18.587 8.586 -30.244 1.00 87.75 177 ARG A CA 1
ATOM 1463 C C . ARG A 1 177 ? 18.730 7.412 -31.209 1.00 87.75 177 ARG A C 1
ATOM 1465 O O . ARG A 1 177 ? 19.140 7.619 -32.348 1.00 87.75 177 ARG A O 1
ATOM 1472 N N . LEU A 1 178 ? 18.383 6.200 -30.780 1.00 86.38 178 LEU A N 1
ATOM 1473 C CA . LEU A 1 178 ? 18.440 5.008 -31.632 1.00 86.38 178 LEU A CA 1
ATOM 1474 C C . LEU A 1 178 ? 17.467 5.092 -32.804 1.00 86.38 178 LEU A C 1
ATOM 1476 O O . LEU A 1 178 ? 17.844 4.750 -33.921 1.00 86.38 178 LEU A O 1
ATOM 1480 N N . GLU A 1 179 ? 16.252 5.585 -32.575 1.00 84.44 179 GLU A N 1
ATOM 1481 C CA . GLU A 1 179 ? 15.257 5.793 -33.630 1.00 84.44 179 GLU A CA 1
ATOM 1482 C C . GLU A 1 179 ? 15.776 6.744 -34.713 1.00 84.44 179 GLU A C 1
ATOM 1484 O O . GLU A 1 179 ? 15.670 6.443 -35.901 1.00 84.44 179 GLU A O 1
ATOM 1489 N N . LYS A 1 180 ? 16.415 7.856 -34.320 1.00 85.00 180 LYS A N 1
ATOM 1490 C CA . LYS A 1 180 ? 17.031 8.801 -35.266 1.00 85.00 180 LYS A CA 1
ATOM 1491 C C . LYS A 1 180 ? 18.162 8.169 -36.075 1.00 85.00 180 LYS A C 1
ATOM 1493 O O . LYS A 1 180 ? 18.245 8.413 -37.276 1.00 85.00 180 LYS A O 1
ATOM 1498 N N . LEU A 1 181 ? 19.016 7.362 -35.442 1.00 82.94 181 LEU A N 1
ATOM 1499 C CA . LEU A 1 181 ? 20.127 6.687 -36.125 1.00 82.94 181 LEU A CA 1
ATOM 1500 C C . LEU A 1 181 ? 19.642 5.628 -37.113 1.00 82.94 181 LEU A C 1
ATOM 1502 O O . LEU A 1 181 ? 20.154 5.545 -38.227 1.00 82.94 181 LEU A O 1
ATOM 1506 N N . LEU A 1 182 ? 18.636 4.842 -36.728 1.00 80.81 182 LEU A N 1
ATOM 1507 C CA . LEU A 1 182 ? 18.037 3.845 -37.612 1.00 80.81 182 LEU A CA 1
ATOM 1508 C C . LEU A 1 182 ? 17.344 4.516 -38.806 1.00 80.81 182 LEU A C 1
ATOM 1510 O O . LEU A 1 182 ? 17.604 4.133 -39.941 1.00 80.81 182 LEU A O 1
ATOM 1514 N N . ALA A 1 183 ? 16.573 5.584 -38.575 1.00 81.50 183 ALA A N 1
ATOM 1515 C CA . ALA A 1 183 ? 15.928 6.341 -39.649 1.00 81.50 183 ALA A CA 1
ATOM 1516 C C . ALA A 1 183 ? 16.933 6.990 -40.621 1.00 81.50 183 ALA A C 1
ATOM 1518 O O . ALA A 1 183 ? 16.709 6.994 -41.833 1.00 81.50 183 ALA A O 1
ATOM 1519 N N . ALA A 1 184 ? 18.053 7.523 -40.116 1.00 77.75 184 ALA A N 1
ATOM 1520 C CA . ALA A 1 184 ? 19.107 8.098 -40.954 1.00 77.75 184 ALA A CA 1
ATOM 1521 C C . ALA A 1 184 ? 19.798 7.038 -41.832 1.00 77.75 184 ALA A C 1
ATOM 1523 O O . ALA A 1 184 ? 20.090 7.302 -42.999 1.00 77.75 184 ALA A O 1
ATOM 1524 N N . ASN A 1 185 ? 20.013 5.834 -41.295 1.00 69.12 185 ASN A N 1
ATOM 1525 C CA . ASN A 1 185 ? 20.625 4.728 -42.030 1.00 69.12 185 ASN A CA 1
ATOM 1526 C C . ASN A 1 185 ? 19.670 4.099 -43.058 1.00 69.12 185 ASN A C 1
ATOM 1528 O O . ASN A 1 185 ? 20.111 3.805 -44.166 1.00 69.12 185 ASN A O 1
ATOM 1532 N N . ASP A 1 186 ? 18.371 3.976 -42.760 1.00 64.06 186 ASP A N 1
ATOM 1533 C CA . ASP A 1 186 ? 17.367 3.472 -43.714 1.00 64.06 186 ASP A CA 1
ATOM 1534 C C . ASP A 1 186 ? 17.205 4.419 -44.924 1.00 64.06 186 ASP A C 1
ATOM 1536 O O . ASP A 1 186 ? 17.078 3.978 -46.072 1.00 64.06 186 ASP A O 1
ATOM 1540 N N . LEU A 1 187 ? 17.286 5.739 -44.702 1.00 59.44 187 LEU A N 1
ATOM 1541 C CA . LEU A 1 187 ? 17.375 6.731 -45.782 1.00 59.44 187 LEU A CA 1
ATOM 1542 C C . LEU A 1 187 ? 18.654 6.530 -46.613 1.00 59.44 187 LEU A C 1
ATOM 1544 O O . LEU A 1 187 ? 18.604 6.563 -47.842 1.00 59.44 187 LEU A O 1
ATOM 1548 N N . HIS A 1 188 ? 19.793 6.268 -45.971 1.00 55.38 188 HIS A N 1
ATOM 1549 C CA . HIS A 1 188 ? 21.071 6.063 -46.653 1.00 55.38 188 HIS A CA 1
ATOM 1550 C C . HIS A 1 188 ? 21.133 4.739 -47.444 1.00 55.38 188 HIS A C 1
ATOM 1552 O O . HIS A 1 188 ? 21.738 4.701 -48.519 1.00 55.38 188 HIS A O 1
ATOM 1558 N N . GLU A 1 189 ? 20.473 3.669 -46.988 1.00 52.72 189 GLU A N 1
ATOM 1559 C CA . GLU A 1 189 ? 20.289 2.418 -47.747 1.00 52.72 189 GLU A CA 1
ATOM 1560 C C . GLU A 1 189 ? 19.344 2.608 -48.946 1.00 52.72 189 GLU A C 1
ATOM 1562 O O . GLU A 1 189 ? 19.602 2.102 -50.043 1.00 52.72 189 GLU A O 1
ATOM 1567 N N . SER A 1 190 ? 18.303 3.428 -48.790 1.00 48.31 190 SER A N 1
ATOM 1568 C CA . SER A 1 190 ? 17.380 3.786 -49.877 1.00 48.31 190 SER A CA 1
ATOM 1569 C C . SER A 1 190 ? 18.050 4.638 -50.966 1.00 48.31 190 SER A C 1
ATOM 1571 O O . SER A 1 190 ? 17.731 4.502 -52.142 1.00 48.31 190 SER A O 1
ATOM 1573 N N . PHE A 1 191 ? 19.019 5.488 -50.605 1.00 45.78 191 PHE A N 1
ATOM 1574 C CA . PHE A 1 191 ? 19.805 6.275 -51.567 1.00 45.78 191 PHE A CA 1
ATOM 1575 C C . PHE A 1 191 ? 20.987 5.497 -52.167 1.00 45.78 191 PHE A C 1
ATOM 1577 O O . PHE A 1 191 ? 21.325 5.697 -53.335 1.00 45.78 191 PHE A O 1
ATOM 1584 N N . SER A 1 192 ? 21.608 4.581 -51.420 1.00 42.88 192 SER A N 1
ATOM 1585 C CA . SER A 1 192 ? 22.727 3.767 -51.927 1.00 42.88 192 SER A CA 1
ATOM 1586 C C . SER A 1 192 ? 22.282 2.599 -52.817 1.00 42.88 192 SER A C 1
ATOM 1588 O O . SER A 1 192 ? 23.038 2.183 -53.696 1.00 42.88 192 SER A O 1
ATOM 1590 N N . SER A 1 193 ? 21.032 2.143 -52.698 1.00 43.91 193 SER A N 1
ATOM 1591 C CA . SER A 1 193 ? 20.414 1.190 -53.634 1.00 43.91 193 SER A CA 1
ATOM 1592 C C . SER A 1 193 ? 20.010 1.809 -54.984 1.00 43.91 193 SER A C 1
ATOM 1594 O O . SER A 1 193 ? 19.760 1.070 -55.936 1.00 43.91 193 SER A O 1
ATOM 1596 N N . ILE A 1 194 ? 20.033 3.142 -55.125 1.00 45.12 194 ILE A N 1
ATOM 1597 C CA . ILE A 1 194 ? 19.739 3.827 -56.398 1.00 45.12 194 ILE A CA 1
ATOM 1598 C C . ILE A 1 194 ? 20.984 3.944 -57.303 1.00 45.12 194 ILE A C 1
ATOM 1600 O O . ILE A 1 194 ? 20.837 4.037 -58.518 1.00 45.12 194 ILE A O 1
ATOM 1604 N N . ASN A 1 195 ? 22.211 3.843 -56.771 1.00 40.09 195 ASN A N 1
ATOM 1605 C CA . ASN A 1 195 ? 23.429 4.149 -57.546 1.00 40.09 195 ASN A CA 1
ATOM 1606 C C . ASN A 1 195 ? 24.352 2.967 -57.886 1.00 40.09 195 ASN A C 1
ATOM 1608 O O . ASN A 1 195 ? 25.374 3.171 -58.542 1.00 40.09 195 ASN A O 1
ATOM 1612 N N . HIS A 1 196 ? 24.001 1.726 -57.540 1.00 42.78 196 HIS A N 1
ATOM 1613 C CA . HIS A 1 196 ? 24.816 0.556 -57.897 1.00 42.78 196 HIS A CA 1
ATOM 1614 C C . HIS A 1 196 ? 23.999 -0.602 -58.470 1.00 42.78 196 HIS A C 1
ATOM 1616 O O . HIS A 1 196 ? 24.144 -1.754 -58.071 1.00 42.78 196 HIS A O 1
ATOM 1622 N N . SER A 1 197 ? 23.183 -0.316 -59.480 1.00 37.31 197 SER A N 1
ATOM 1623 C CA . SER A 1 197 ? 22.878 -1.348 -60.471 1.00 37.31 197 SER A CA 1
ATOM 1624 C C . SER A 1 197 ? 24.005 -1.344 -61.508 1.00 37.31 197 SER A C 1
ATOM 1626 O O . SER A 1 197 ? 24.182 -0.326 -62.180 1.00 37.31 197 SER A O 1
ATOM 1628 N N . PRO A 1 198 ? 24.801 -2.419 -61.670 1.00 41.78 198 PRO A N 1
ATOM 1629 C CA . PRO A 1 198 ? 25.738 -2.481 -62.780 1.00 41.78 198 PRO A CA 1
ATOM 1630 C C . PRO A 1 198 ? 24.920 -2.465 -64.073 1.00 41.78 198 PRO A C 1
ATOM 1632 O O . PRO A 1 198 ? 24.138 -3.380 -64.334 1.00 41.78 198 PRO A O 1
ATOM 1635 N N . ILE A 1 199 ? 25.079 -1.414 -64.879 1.00 44.75 199 ILE A N 1
ATOM 1636 C CA . ILE A 1 199 ? 24.491 -1.365 -66.216 1.00 44.75 199 ILE A CA 1
ATOM 1637 C C . ILE A 1 199 ? 25.141 -2.493 -67.019 1.00 44.75 199 ILE A C 1
ATOM 1639 O O . ILE A 1 199 ? 26.310 -2.429 -67.401 1.00 44.75 199 ILE A O 1
ATOM 1643 N N . ARG A 1 200 ? 24.373 -3.560 -67.255 1.00 39.72 200 ARG A N 1
ATOM 1644 C CA . ARG A 1 200 ? 24.698 -4.583 -68.248 1.00 39.72 200 ARG A CA 1
ATOM 1645 C C . ARG A 1 200 ? 24.657 -3.912 -69.615 1.00 39.72 200 ARG A C 1
ATOM 1647 O O . ARG A 1 200 ? 23.583 -3.586 -70.111 1.00 39.72 200 ARG A O 1
ATOM 1654 N N . THR A 1 201 ? 25.812 -3.728 -70.242 1.00 51.50 201 THR A N 1
ATOM 1655 C CA . THR A 1 201 ? 25.842 -3.502 -71.688 1.00 51.50 201 THR A CA 1
ATOM 1656 C C . THR A 1 201 ? 25.522 -4.823 -72.390 1.00 51.50 201 THR A C 1
ATOM 1658 O O . THR A 1 201 ? 25.836 -5.904 -71.880 1.00 51.50 201 THR A O 1
ATOM 1661 N N . SER A 1 202 ? 24.885 -4.751 -73.560 1.00 49.16 202 SER A N 1
ATOM 1662 C CA . SER A 1 202 ? 24.390 -5.892 -74.350 1.00 49.16 202 SER A CA 1
ATOM 1663 C C . SER A 1 202 ? 25.456 -6.920 -74.764 1.00 49.16 202 SER A C 1
ATOM 1665 O O . SER A 1 202 ? 25.112 -7.938 -75.354 1.00 49.16 202 SER A O 1
ATOM 1667 N N . ASN A 1 203 ? 26.728 -6.688 -74.424 1.00 52.44 203 ASN A N 1
ATOM 1668 C CA . ASN A 1 203 ? 27.866 -7.532 -74.787 1.00 52.44 203 ASN A CA 1
ATOM 1669 C C . ASN A 1 203 ? 28.565 -8.176 -73.568 1.00 52.44 203 ASN A C 1
ATOM 1671 O O . ASN A 1 203 ? 29.636 -8.754 -73.712 1.00 52.44 203 ASN A O 1
ATOM 1675 N N . GLY A 1 204 ? 27.979 -8.100 -72.367 1.00 44.84 204 GLY A N 1
ATOM 1676 C CA . GLY A 1 204 ? 28.362 -8.961 -71.239 1.00 44.84 204 GLY A CA 1
ATOM 1677 C C . GLY A 1 204 ? 29.624 -8.586 -70.448 1.00 44.84 204 GLY A C 1
ATOM 1678 O O . GLY A 1 204 ? 29.969 -9.323 -69.529 1.00 44.84 204 GLY A O 1
ATOM 1679 N N . ASN A 1 205 ? 30.276 -7.448 -70.710 1.00 41.94 205 ASN A N 1
ATOM 1680 C CA . ASN A 1 205 ? 31.419 -6.991 -69.906 1.00 41.94 205 ASN A CA 1
ATOM 1681 C C . ASN A 1 205 ? 31.010 -5.938 -68.860 1.00 41.94 205 ASN A C 1
ATOM 1683 O O . ASN A 1 205 ? 30.333 -4.959 -69.174 1.00 41.94 205 ASN A O 1
ATOM 1687 N N . LEU A 1 206 ? 31.449 -6.142 -67.611 1.00 45.69 206 LEU A N 1
ATOM 1688 C CA . LEU A 1 206 ? 31.260 -5.224 -66.481 1.00 45.69 206 LEU A CA 1
ATOM 1689 C C . LEU A 1 206 ? 32.275 -4.075 -66.556 1.00 45.69 206 LEU A C 1
ATOM 1691 O O . LEU A 1 206 ? 33.479 -4.302 -66.449 1.00 45.69 206 LEU A O 1
ATOM 1695 N N . GLN A 1 207 ? 31.794 -2.839 -66.689 1.00 41.72 207 GLN A N 1
ATOM 1696 C CA . GLN A 1 207 ? 32.624 -1.636 -66.626 1.00 41.72 207 GLN A CA 1
ATOM 1697 C C . GLN A 1 207 ? 32.501 -1.023 -65.222 1.00 41.72 207 GLN A C 1
ATOM 1699 O O . GLN A 1 207 ? 31.405 -0.656 -64.800 1.00 41.72 207 GLN A O 1
ATOM 1704 N N . ARG A 1 208 ? 33.608 -0.933 -64.470 1.00 44.91 208 ARG A N 1
ATOM 1705 C CA . ARG A 1 208 ? 33.657 -0.143 -63.228 1.00 44.91 208 ARG A CA 1
ATOM 1706 C C . ARG A 1 208 ? 33.927 1.311 -63.600 1.00 44.91 208 ARG A C 1
ATOM 1708 O O . AR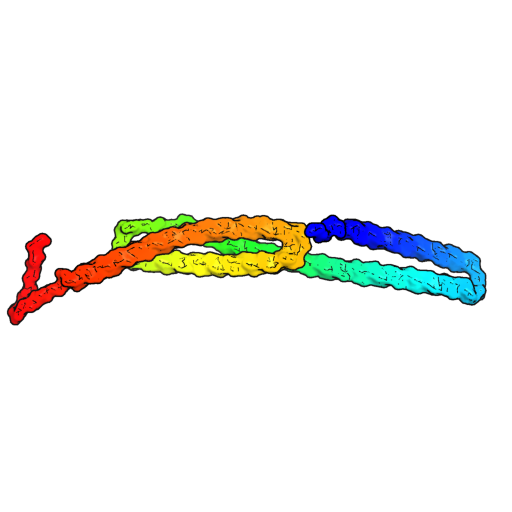G A 1 208 ? 34.957 1.599 -64.204 1.00 44.91 208 ARG A O 1
ATOM 1715 N N . VAL A 1 209 ? 33.012 2.210 -63.252 1.00 34.53 209 VAL A N 1
ATOM 1716 C CA . VAL A 1 209 ? 33.254 3.654 -63.330 1.00 34.53 209 VAL A CA 1
ATOM 1717 C C . VAL A 1 209 ? 34.090 4.033 -62.109 1.00 34.53 209 VAL A C 1
ATOM 1719 O O . VAL A 1 209 ? 33.629 3.872 -60.983 1.00 34.53 209 VAL A O 1
ATOM 1722 N N . TYR A 1 210 ? 35.327 4.475 -62.331 1.00 36.38 210 TYR A N 1
ATOM 1723 C CA . TYR A 1 210 ? 36.117 5.167 -61.315 1.00 36.38 210 TYR A CA 1
ATOM 1724 C C . TYR A 1 210 ? 35.858 6.666 -61.452 1.00 36.38 210 TYR A C 1
ATOM 1726 O O . TYR A 1 210 ? 36.187 7.243 -62.491 1.00 36.38 210 TYR A O 1
ATOM 1734 N N . GLN A 1 211 ? 35.300 7.271 -60.408 1.00 35.19 211 GLN A N 1
ATOM 1735 C CA . GLN A 1 211 ? 35.552 8.658 -60.025 1.00 35.19 211 GLN A CA 1
ATOM 1736 C C . GLN A 1 211 ? 35.740 8.700 -58.514 1.00 35.19 211 GLN A C 1
ATOM 1738 O O . GLN A 1 211 ? 34.956 8.013 -57.821 1.00 35.19 211 GLN A O 1
#

Radius of gyration: 37.96 Å; Cα contacts (8 Å, |Δi|>4): 90; chains: 1; bounding box: 76×31×128 Å

Sequence (211 aa):
PRTVYSKADAHRDQVQRLDEIKSLLQLTIELADQLGDSTSEWLLVDRRLQSIKEGFEFLFARSNREHRELKTNLFQAEDIKHAMLEINSQLDHLETLTHSLEPVDERESNLGINRTKLHRFIRIHDDLEIVNERLINVNDRSKCLLSGDQLRIANDLKLMLDRLNSIKRIIRIYLERLEKLLAANDLHESFSSINHSPIRTSNGNLQRVYQ

Solvent-accessible surface area (backbone atoms only — not comparable to full-atom values): 12164 Å² total; per-residue (Å²): 144,83,80,78,90,37,72,66,55,58,50,50,51,51,52,52,51,50,52,51,46,52,50,52,49,52,55,44,50,56,48,58,75,70,55,72,96,52,73,72,62,52,54,53,46,50,54,49,53,50,52,45,48,53,53,49,52,52,52,49,54,49,51,53,49,53,50,52,53,50,54,52,42,50,54,51,52,51,54,48,50,52,53,51,52,54,50,48,53,51,49,53,49,52,50,53,52,59,71,68,51,76,77,85,60,92,80,68,79,54,62,70,59,54,52,52,51,49,56,52,52,50,52,53,50,54,52,52,49,56,51,50,54,50,52,51,51,49,54,60,60,39,71,76,41,57,72,70,60,29,54,55,51,51,54,54,50,49,53,53,50,53,51,50,51,53,52,52,53,55,51,49,56,49,49,59,50,51,54,52,54,52,54,54,48,55,53,49,52,60,56,56,67,71,76,68,70,81,73,78,48,100,81,79,61,86,78,83,85,85,129

Foldseek 3Di:
DDDPPDVPVVVVVLVVLVVVLVVLVVVLVVQVVPDDPDPVSVVVSVVSVVVSVVSVVVSVVVVVVVVVLVVVLVVLLVVLVVLLVVLVVLLVVLVVLLVPQDADDLPDPPPVVLVVSLVSLVVSLVSLVVSVVSLVVSLVSLVSHDPVSSVVSVVSSVVSVVSSVVSNVSSVVRNVSSVVSNVVNVVVVVVVVVPDDQPDDPPGDGDDDDD

Secondary structure (DSSP, 8-state):
----S-HHHHHHHHHHHHHHHHHHHHHHHHHHHH--S-HHHHHHHHHHHHHHHHHHHHHHHHHHHHHHHHHHHHHHHHHHHHHHHHHHHHHHHHHHHHHTSPP--TT---HHHHHHHHHHHHHHHHHHHHHHHHHHHHHHHHTTS-HHHHHHHHHHHHHHHHHHHHHHHHHHHHHHHHHHHHHHHHHHHHHHTSS------TT-PPPP---

Organism: NCBI:txid392030

Mean predicted aligned error: 12.53 Å